Protein AF-A0A4Q3EB85-F1 (afdb_monomer_lite)

pLDDT: mean 90.76, std 14.41, range [34.16, 98.75]

Structure (mmCIF, N/CA/C/O backbone):
data_AF-A0A4Q3EB85-F1
#
_entry.id   AF-A0A4Q3EB85-F1
#
loop_
_atom_site.group_PDB
_atom_site.id
_atom_site.type_symbol
_atom_site.label_atom_id
_atom_site.label_alt_id
_atom_site.label_comp_id
_atom_site.label_asym_id
_atom_site.label_entity_id
_atom_site.label_seq_id
_atom_site.pdbx_PDB_ins_code
_atom_site.Cartn_x
_atom_site.Cartn_y
_atom_site.Cartn_z
_atom_site.occupancy
_atom_site.B_iso_or_equiv
_atom_site.auth_seq_id
_atom_site.auth_comp_id
_atom_site.auth_asym_id
_atom_site.auth_atom_id
_atom_site.pdbx_PDB_model_num
ATOM 1 N N . ASP A 1 1 ? 37.634 -5.284 -3.746 1.00 74.75 1 ASP A N 1
ATOM 2 C CA . ASP A 1 1 ? 37.023 -6.521 -3.208 1.00 74.75 1 ASP A CA 1
ATOM 3 C C . ASP A 1 1 ? 35.548 -6.703 -3.602 1.00 74.75 1 ASP A C 1
ATOM 5 O O . ASP A 1 1 ? 35.029 -7.790 -3.403 1.00 74.75 1 ASP A 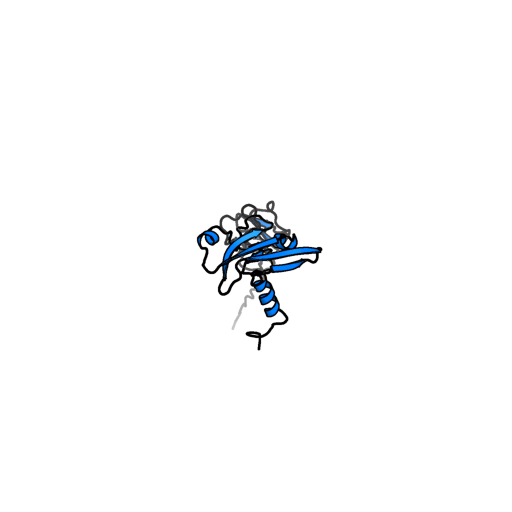O 1
ATOM 9 N N . GLY A 1 2 ? 34.907 -5.751 -4.297 1.00 85.00 2 GLY A N 1
ATOM 10 C CA . GLY A 1 2 ? 33.703 -6.008 -5.117 1.00 85.00 2 GLY A CA 1
ATOM 11 C C . GLY A 1 2 ? 32.363 -5.687 -4.448 1.00 85.00 2 GLY A C 1
ATOM 12 O O . GLY A 1 2 ? 31.373 -5.508 -5.151 1.00 85.00 2 GLY A O 1
ATOM 13 N N . LEU A 1 3 ? 32.345 -5.528 -3.125 1.00 88.50 3 LEU A N 1
ATOM 14 C CA . LEU A 1 3 ? 31.197 -5.068 -2.345 1.00 88.50 3 LEU A CA 1
ATOM 15 C C . LEU A 1 3 ? 31.626 -3.914 -1.437 1.00 88.50 3 LEU A C 1
ATOM 17 O O . LEU A 1 3 ? 32.769 -3.859 -0.997 1.00 88.50 3 LEU A O 1
ATOM 21 N N . ALA A 1 4 ? 30.703 -3.000 -1.138 1.00 89.62 4 ALA A N 1
ATOM 22 C CA . ALA A 1 4 ? 30.955 -1.893 -0.212 1.00 89.62 4 ALA A CA 1
ATOM 23 C C . ALA A 1 4 ? 30.763 -2.280 1.273 1.00 89.62 4 ALA A C 1
ATOM 25 O O . ALA A 1 4 ? 30.969 -1.445 2.151 1.00 89.62 4 ALA A O 1
ATOM 26 N N . GLY A 1 5 ? 30.348 -3.521 1.559 1.00 91.88 5 GLY A N 1
ATOM 27 C CA . GLY A 1 5 ? 30.031 -4.021 2.897 1.00 91.88 5 GLY A CA 1
ATOM 28 C C . GLY A 1 5 ? 29.630 -5.500 2.890 1.00 91.88 5 GLY A C 1
ATOM 29 O O . GLY A 1 5 ? 29.866 -6.204 1.906 1.00 91.88 5 GLY A O 1
ATOM 30 N N . ASN A 1 6 ? 29.025 -5.963 3.989 1.00 91.81 6 ASN A N 1
ATOM 31 C CA . ASN A 1 6 ? 28.515 -7.331 4.109 1.00 91.81 6 ASN A CA 1
ATOM 32 C C . ASN A 1 6 ? 27.431 -7.616 3.061 1.00 91.81 6 ASN A C 1
ATOM 34 O O . ASN A 1 6 ? 26.647 -6.746 2.704 1.00 91.81 6 ASN A O 1
ATOM 38 N N . GLU A 1 7 ? 27.382 -8.854 2.579 1.00 94.56 7 GLU A N 1
ATOM 39 C CA . GLU A 1 7 ? 26.433 -9.280 1.543 1.00 94.56 7 GLU A CA 1
ATOM 40 C C . GLU A 1 7 ? 25.004 -9.489 2.094 1.00 94.56 7 GLU A C 1
ATOM 42 O O . GLU A 1 7 ? 24.022 -9.359 1.361 1.00 94.56 7 GLU A O 1
ATOM 47 N N . ASP A 1 8 ? 24.897 -9.738 3.404 1.00 92.56 8 ASP A N 1
ATOM 48 C CA . ASP A 1 8 ? 23.653 -9.921 4.159 1.00 92.56 8 ASP A CA 1
ATOM 49 C C . ASP A 1 8 ? 22.705 -10.965 3.542 1.00 92.56 8 ASP A C 1
ATOM 51 O O . ASP A 1 8 ? 21.507 -10.743 3.361 1.00 92.56 8 ASP A O 1
ATOM 55 N N . CYS A 1 9 ? 23.263 -12.149 3.261 1.00 93.50 9 CYS A N 1
ATOM 56 C CA . CYS A 1 9 ? 22.546 -13.360 2.844 1.00 93.50 9 CYS A CA 1
ATOM 57 C C . CYS A 1 9 ? 21.641 -13.156 1.614 1.00 93.50 9 CYS A C 1
ATOM 59 O O . CYS A 1 9 ? 20.524 -13.674 1.562 1.00 93.50 9 CYS A O 1
ATOM 61 N N . GLY A 1 10 ? 22.108 -12.397 0.627 1.00 94.94 10 GLY A N 1
ATOM 62 C CA . GLY A 1 10 ? 21.405 -12.102 -0.616 1.00 94.94 10 GLY A CA 1
ATOM 63 C C . GLY A 1 10 ? 20.843 -10.689 -0.689 1.00 94.94 10 GLY A C 1
ATOM 64 O O . GLY A 1 10 ? 20.429 -10.268 -1.769 1.00 94.94 10 GLY A O 1
ATOM 65 N N . GLN A 1 11 ? 20.796 -9.938 0.415 1.00 93.81 11 GLN A N 1
ATOM 66 C CA . GLN A 1 11 ? 20.101 -8.652 0.446 1.00 93.81 11 GLN A CA 1
ATOM 67 C C . GLN A 1 11 ? 20.793 -7.600 -0.430 1.00 93.81 11 GLN A C 1
ATOM 69 O O . GLN A 1 11 ? 20.122 -6.937 -1.228 1.00 93.81 11 GLN A O 1
ATOM 74 N N . MET A 1 12 ? 22.122 -7.486 -0.353 1.00 95.25 12 MET A N 1
ATOM 75 C CA . MET A 1 12 ? 22.887 -6.568 -1.207 1.00 95.25 12 MET A CA 1
ATOM 76 C C . MET A 1 12 ? 22.864 -6.986 -2.676 1.00 95.25 12 MET A C 1
ATOM 78 O O . MET A 1 12 ? 22.691 -6.143 -3.561 1.00 95.25 12 MET A O 1
ATOM 82 N N . SER A 1 13 ? 22.952 -8.290 -2.942 1.00 95.75 13 SER A N 1
ATOM 83 C CA . SER A 1 13 ? 22.859 -8.829 -4.299 1.00 95.75 13 SER A CA 1
ATOM 84 C C . SER A 1 13 ? 21.487 -8.553 -4.925 1.00 95.75 13 SER A C 1
ATOM 86 O O . SER A 1 13 ? 21.401 -8.057 -6.049 1.00 95.75 13 SER A O 1
ATOM 88 N N . ALA A 1 14 ? 20.403 -8.803 -4.186 1.00 95.69 14 ALA A N 1
ATOM 89 C CA . ALA A 1 14 ? 19.039 -8.534 -4.634 1.00 95.69 14 ALA A CA 1
ATOM 90 C C . ALA A 1 14 ? 18.804 -7.038 -4.868 1.00 95.69 14 ALA A C 1
ATOM 92 O O . ALA A 1 14 ? 18.206 -6.661 -5.878 1.00 95.69 14 ALA A O 1
ATOM 93 N N . TRP A 1 15 ? 19.323 -6.180 -3.982 1.00 95.38 15 TRP A N 1
ATOM 94 C CA . TRP A 1 15 ? 19.261 -4.732 -4.161 1.00 95.38 15 TRP A CA 1
ATOM 95 C C . TRP A 1 15 ? 19.906 -4.300 -5.480 1.00 95.38 15 TRP A C 1
ATOM 97 O O . TRP A 1 15 ? 19.293 -3.540 -6.236 1.00 95.38 15 TRP A O 1
ATOM 107 N N . TYR A 1 16 ? 21.097 -4.822 -5.792 1.00 96.06 16 TYR A N 1
ATOM 108 C CA . TYR A 1 16 ? 21.782 -4.525 -7.048 1.00 96.06 16 TYR A CA 1
ATOM 109 C C . TYR A 1 16 ? 20.982 -5.018 -8.256 1.00 96.06 16 TYR A C 1
ATOM 111 O O . TYR A 1 16 ? 20.740 -4.241 -9.175 1.00 96.06 16 TYR A O 1
ATOM 119 N N . VAL A 1 17 ? 20.522 -6.276 -8.243 1.00 96.88 17 VAL A N 1
ATOM 120 C CA . VAL A 1 17 ? 19.746 -6.863 -9.350 1.00 96.88 17 VAL A CA 1
ATOM 121 C C . VAL A 1 17 ? 18.495 -6.038 -9.646 1.00 96.88 17 VAL A C 1
ATOM 123 O O . VAL A 1 17 ? 18.252 -5.691 -10.799 1.00 96.88 17 VAL A O 1
ATOM 126 N N . MET A 1 18 ? 17.717 -5.679 -8.624 1.00 97.19 18 MET A N 1
ATOM 127 C CA . MET A 1 18 ? 16.495 -4.892 -8.805 1.00 97.19 18 MET A CA 1
ATOM 128 C C . MET A 1 18 ? 16.794 -3.498 -9.378 1.00 97.19 18 MET A C 1
ATOM 130 O O . MET A 1 18 ? 16.220 -3.108 -10.396 1.00 97.19 18 MET A O 1
ATOM 134 N N . ASN A 1 19 ? 17.756 -2.772 -8.799 1.00 96.38 19 ASN A N 1
ATOM 135 C CA . ASN A 1 19 ? 18.118 -1.441 -9.295 1.00 96.38 19 ASN A CA 1
ATOM 136 C C . ASN A 1 19 ? 18.713 -1.489 -10.709 1.00 96.38 19 ASN A C 1
ATOM 138 O O . ASN A 1 19 ? 18.409 -0.618 -11.518 1.00 96.38 19 ASN A O 1
ATOM 142 N N . ALA A 1 20 ? 19.482 -2.528 -11.046 1.00 95.69 20 ALA A N 1
ATOM 143 C CA . ALA A 1 20 ? 20.014 -2.738 -12.390 1.00 95.69 20 ALA A CA 1
ATOM 144 C C . ALA A 1 20 ? 18.911 -2.985 -13.438 1.00 95.69 20 ALA A C 1
ATOM 146 O O . ALA A 1 20 ? 19.064 -2.595 -14.597 1.00 95.69 20 ALA A O 1
ATOM 147 N N . LEU A 1 21 ? 17.789 -3.591 -13.029 1.00 97.12 21 LEU A N 1
ATOM 148 C CA . LEU A 1 21 ? 16.571 -3.728 -13.837 1.00 97.12 21 LEU A CA 1
ATOM 149 C C . LEU A 1 21 ? 15.739 -2.435 -13.894 1.00 97.12 21 LEU A C 1
ATOM 151 O O . LEU A 1 21 ? 14.815 -2.342 -14.699 1.00 97.12 21 LEU A O 1
ATOM 155 N N . GLY A 1 22 ? 16.063 -1.431 -13.076 1.00 95.94 22 GLY A N 1
ATOM 156 C CA . GLY A 1 22 ? 15.420 -0.122 -13.094 1.00 95.94 22 GLY A CA 1
ATOM 157 C C . GLY A 1 22 ? 14.189 0.005 -12.201 1.00 95.94 22 GLY A C 1
ATOM 158 O O . GLY A 1 22 ? 13.396 0.918 -12.410 1.00 95.94 22 GLY A O 1
ATOM 159 N N . PHE A 1 23 ? 13.995 -0.859 -11.204 1.00 96.56 23 PHE A N 1
ATOM 160 C CA . PHE A 1 23 ? 12.922 -0.683 -10.220 1.00 96.56 23 PHE A CA 1
ATOM 161 C C . PHE A 1 23 ? 13.269 -1.302 -8.864 1.00 96.56 23 PHE A C 1
ATOM 163 O O . PHE A 1 23 ? 14.109 -2.186 -8.772 1.00 96.56 23 PHE A O 1
ATOM 170 N N . TYR A 1 24 ? 12.608 -0.870 -7.792 1.00 96.50 24 TYR A N 1
ATOM 171 C CA . TYR A 1 24 ? 12.833 -1.401 -6.445 1.00 96.50 24 TYR A CA 1
ATOM 172 C C . TYR A 1 24 ? 11.547 -1.388 -5.614 1.00 96.50 24 TYR A C 1
ATOM 174 O O . TYR A 1 24 ? 10.700 -0.525 -5.813 1.00 96.50 24 TYR A O 1
ATOM 182 N N . ASN A 1 25 ? 11.382 -2.323 -4.676 1.00 92.88 25 ASN A N 1
ATOM 183 C CA . ASN A 1 25 ? 10.255 -2.298 -3.739 1.00 92.88 25 ASN A CA 1
ATOM 184 C C . ASN A 1 25 ? 10.675 -1.600 -2.437 1.00 92.88 25 ASN A C 1
ATOM 186 O O . ASN A 1 25 ? 11.324 -2.209 -1.589 1.00 92.88 25 ASN A O 1
ATOM 190 N N . ILE A 1 26 ? 10.319 -0.321 -2.283 1.00 90.44 26 ILE A N 1
ATOM 191 C CA . ILE A 1 26 ? 10.671 0.462 -1.087 1.00 90.44 26 ILE A CA 1
ATOM 192 C C . ILE A 1 26 ? 9.855 0.036 0.142 1.00 90.44 26 ILE A C 1
ATOM 194 O O . ILE A 1 26 ? 10.367 0.087 1.259 1.00 90.44 26 ILE A O 1
ATOM 198 N N . ALA A 1 27 ? 8.600 -0.378 -0.044 1.00 88.00 27 ALA A N 1
ATOM 199 C CA . ALA A 1 27 ? 7.674 -0.696 1.040 1.00 88.00 27 ALA A CA 1
ATOM 200 C C . ALA A 1 27 ? 7.064 -2.093 0.835 1.00 88.00 27 ALA A C 1
ATOM 202 O O . ALA A 1 27 ? 5.938 -2.207 0.336 1.00 88.00 27 ALA A O 1
ATOM 203 N N . PRO A 1 28 ? 7.787 -3.165 1.220 1.00 83.00 28 PRO A N 1
ATOM 204 C CA . PRO A 1 28 ? 7.278 -4.529 1.138 1.00 83.00 28 PRO A CA 1
ATOM 205 C C . PRO A 1 28 ? 5.895 -4.657 1.790 1.00 83.00 28 PRO A C 1
ATOM 207 O O . PRO A 1 28 ? 5.663 -4.148 2.885 1.00 83.00 28 PRO A O 1
ATOM 210 N N . GLY A 1 29 ? 4.965 -5.313 1.094 1.00 82.62 29 GLY A N 1
ATOM 211 C CA . GLY A 1 29 ? 3.537 -5.339 1.438 1.00 82.62 29 GLY A CA 1
ATOM 212 C C . GLY A 1 29 ? 2.681 -4.391 0.590 1.00 82.62 29 GLY A C 1
ATOM 213 O O . GLY A 1 29 ? 1.475 -4.597 0.486 1.00 82.62 29 GLY A O 1
ATOM 214 N N . GLN A 1 30 ? 3.288 -3.406 -0.082 1.00 84.25 30 GLN A N 1
ATOM 215 C CA . GLN A 1 30 ? 2.649 -2.671 -1.172 1.00 84.25 30 GLN A CA 1
ATOM 216 C C . GLN A 1 30 ? 2.879 -3.375 -2.516 1.00 84.25 30 GLN A C 1
ATOM 218 O O . GLN A 1 30 ? 3.963 -3.889 -2.794 1.00 84.25 30 GLN A O 1
ATOM 223 N N . ASN A 1 31 ? 1.872 -3.328 -3.390 1.00 89.94 31 ASN A N 1
ATOM 224 C CA . ASN A 1 31 ? 1.912 -3.927 -4.729 1.00 89.94 31 ASN A CA 1
ATOM 225 C C . ASN A 1 31 ? 2.541 -3.001 -5.787 1.00 89.94 31 ASN A C 1
ATOM 227 O O . ASN A 1 31 ? 2.150 -3.052 -6.949 1.00 89.94 31 ASN A O 1
ATOM 231 N N . ASN A 1 32 ? 3.494 -2.147 -5.404 1.00 92.38 32 ASN A N 1
ATOM 232 C CA . ASN A 1 32 ? 4.123 -1.166 -6.290 1.00 92.38 32 ASN A CA 1
ATOM 233 C C . ASN A 1 32 ? 5.650 -1.207 -6.161 1.00 92.38 32 ASN A C 1
ATOM 235 O O . ASN A 1 32 ? 6.181 -1.148 -5.055 1.00 92.38 32 ASN A O 1
ATOM 239 N N . PHE A 1 33 ? 6.346 -1.226 -7.297 1.00 95.38 33 PHE A N 1
ATOM 240 C CA . PHE A 1 33 ? 7.795 -1.038 -7.378 1.00 95.38 33 PHE A CA 1
ATOM 241 C C . PHE A 1 33 ? 8.101 0.388 -7.824 1.00 95.38 33 PHE A C 1
ATOM 243 O O . PHE A 1 33 ? 7.599 0.828 -8.851 1.00 95.38 33 PHE A O 1
ATOM 250 N N . GLN A 1 34 ? 8.920 1.130 -7.094 1.00 95.62 34 GLN A N 1
ATOM 251 C CA . GLN A 1 34 ? 9.361 2.458 -7.507 1.00 95.62 34 GLN A CA 1
ATOM 252 C C . GLN A 1 34 ? 10.336 2.356 -8.673 1.00 95.62 34 GLN A C 1
ATOM 254 O O . GLN A 1 34 ? 11.182 1.464 -8.712 1.00 95.62 34 GLN A O 1
ATOM 259 N N . ILE A 1 35 ? 10.208 3.279 -9.622 1.00 95.62 35 ILE A N 1
ATOM 260 C CA . ILE A 1 35 ? 11.023 3.288 -10.834 1.00 95.62 35 ILE A CA 1
ATOM 261 C C . ILE A 1 35 ? 12.373 3.943 -10.543 1.00 95.62 35 ILE A C 1
ATOM 263 O O . ILE A 1 35 ? 12.451 5.077 -10.070 1.00 95.62 35 ILE A O 1
ATOM 267 N N . GLY A 1 36 ? 13.427 3.193 -10.842 1.00 93.94 36 GLY A N 1
ATOM 268 C CA . GLY A 1 36 ? 14.806 3.640 -10.967 1.00 93.94 36 GLY A CA 1
ATOM 269 C C . GLY A 1 36 ? 15.228 3.647 -12.438 1.00 93.94 36 GLY A C 1
ATOM 270 O O . GLY A 1 36 ? 14.391 3.759 -13.331 1.00 93.94 36 GLY A O 1
ATOM 271 N N . MET A 1 37 ? 16.532 3.549 -12.696 1.00 93.69 37 MET A N 1
ATOM 272 C CA . MET A 1 37 ? 17.076 3.585 -14.057 1.00 93.69 37 MET A CA 1
ATOM 273 C C . MET A 1 37 ? 17.728 2.243 -14.406 1.00 93.69 37 MET A C 1
ATOM 275 O O . MET A 1 37 ? 18.663 1.850 -13.707 1.00 93.69 37 MET A O 1
ATOM 279 N N . PRO A 1 38 ? 17.263 1.533 -15.451 1.00 94.94 38 PRO A N 1
ATOM 280 C CA . PRO A 1 38 ? 17.906 0.302 -15.893 1.00 94.94 38 PRO A CA 1
ATOM 281 C C . PRO A 1 38 ? 19.312 0.593 -16.428 1.00 94.94 38 PRO A C 1
ATOM 283 O O . PRO A 1 38 ? 19.523 1.592 -17.113 1.00 94.94 38 PRO A O 1
ATOM 286 N N . ILE A 1 39 ? 20.269 -0.291 -16.139 1.00 93.12 39 ILE A N 1
ATOM 287 C CA . ILE A 1 39 ? 21.674 -0.120 -16.564 1.00 93.12 39 ILE A CA 1
ATOM 288 C C . ILE A 1 39 ? 22.042 -0.951 -17.800 1.00 93.12 39 ILE A C 1
ATOM 290 O O . ILE A 1 39 ? 23.088 -0.731 -18.403 1.00 93.12 39 ILE A O 1
ATOM 294 N N . PHE A 1 40 ? 21.196 -1.915 -18.169 1.00 93.50 40 PHE A N 1
ATOM 295 C CA . PHE A 1 40 ? 21.366 -2.753 -19.354 1.00 93.50 40 PHE A CA 1
ATOM 296 C C . PHE A 1 40 ? 20.450 -2.279 -20.480 1.00 93.50 40 PHE A C 1
ATOM 298 O O . PHE A 1 40 ? 19.335 -1.828 -20.220 1.00 93.50 40 PHE A O 1
ATOM 305 N N . ASP A 1 41 ? 20.891 -2.418 -21.732 1.00 95.12 41 ASP A N 1
ATOM 306 C CA . ASP A 1 41 ? 20.083 -2.056 -22.912 1.00 95.12 41 ASP A CA 1
ATOM 307 C C . ASP A 1 41 ? 18.829 -2.920 -23.015 1.00 95.12 41 ASP A C 1
ATOM 309 O O . ASP A 1 41 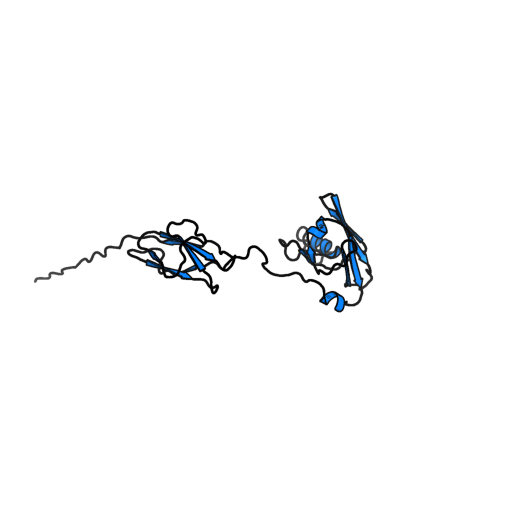? 17.776 -2.482 -23.476 1.00 95.12 41 ASP A O 1
ATOM 313 N N . ARG A 1 42 ? 18.934 -4.169 -22.560 1.00 97.56 42 ARG A N 1
ATOM 314 C CA . ARG A 1 42 ? 17.813 -5.0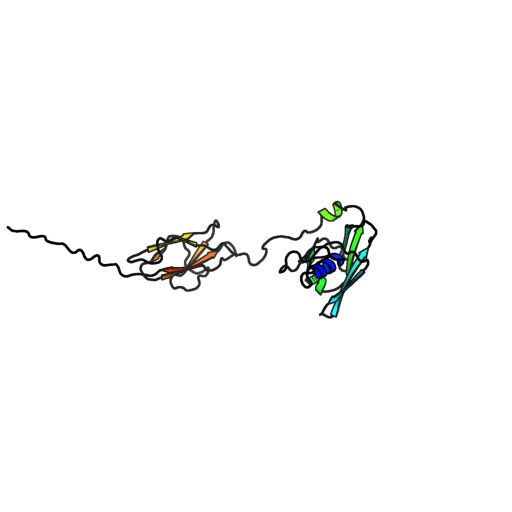91 -22.501 1.00 97.56 42 ARG A CA 1
ATOM 315 C C . ARG A 1 42 ? 17.973 -6.076 -21.359 1.00 97.56 42 ARG A C 1
ATOM 317 O O . ARG A 1 42 ? 19.028 -6.682 -21.195 1.00 97.56 42 ARG A O 1
ATOM 324 N N . ALA A 1 43 ? 16.883 -6.306 -20.641 1.00 97.88 43 ALA A N 1
ATOM 325 C CA . ALA A 1 43 ? 16.747 -7.394 -19.688 1.00 97.88 43 ALA A CA 1
ATOM 326 C C . ALA A 1 43 ? 15.434 -8.146 -19.925 1.00 97.88 43 ALA A C 1
ATOM 328 O O . ALA A 1 43 ? 14.485 -7.635 -20.520 1.00 97.88 43 ALA A O 1
ATOM 329 N N . THR A 1 44 ? 15.366 -9.404 -19.502 1.00 98.50 44 THR A N 1
ATOM 330 C CA . THR A 1 44 ? 14.137 -10.201 -19.586 1.00 98.50 44 THR A CA 1
ATOM 331 C C . THR A 1 44 ? 13.968 -11.006 -18.312 1.00 98.50 44 THR A C 1
ATOM 333 O O . THR A 1 44 ? 14.827 -11.811 -17.964 1.00 98.50 44 THR A O 1
ATOM 336 N N . ILE A 1 45 ? 12.839 -10.794 -17.642 1.00 98.19 45 ILE A N 1
ATOM 337 C CA . ILE A 1 45 ? 12.414 -11.554 -16.472 1.00 98.19 45 ILE A CA 1
ATOM 338 C C . ILE A 1 45 ? 11.499 -12.673 -16.969 1.00 98.19 45 ILE A C 1
ATOM 340 O O . ILE A 1 45 ? 10.450 -12.406 -17.561 1.00 98.19 45 ILE A O 1
ATOM 344 N N . ASN A 1 46 ? 11.900 -13.924 -16.749 1.00 98.31 46 ASN A N 1
ATOM 345 C CA . ASN A 1 46 ? 11.038 -15.082 -16.978 1.00 98.31 46 ASN A CA 1
ATOM 346 C C . ASN A 1 46 ? 10.229 -15.326 -15.701 1.00 98.31 46 ASN A C 1
ATOM 348 O O . ASN A 1 46 ? 10.808 -15.550 -14.642 1.00 98.31 46 ASN A O 1
ATOM 352 N N . LEU A 1 47 ? 8.907 -15.229 -15.799 1.00 97.56 47 LEU A N 1
ATOM 353 C CA . LEU A 1 47 ? 7.997 -15.335 -14.663 1.00 97.56 47 LEU A CA 1
ATOM 354 C C . LEU A 1 47 ? 7.563 -16.788 -14.466 1.00 97.56 47 LEU A C 1
ATOM 356 O O . LEU A 1 47 ? 7.456 -17.550 -15.428 1.00 97.56 47 LEU A O 1
ATOM 360 N N . GLU A 1 48 ? 7.238 -17.158 -13.229 1.00 97.12 48 GLU A N 1
ATOM 361 C CA . GLU A 1 48 ? 6.788 -18.517 -12.884 1.00 97.12 48 GLU A CA 1
ATOM 362 C C . GLU A 1 48 ? 5.507 -18.927 -13.625 1.00 97.12 48 GLU A C 1
ATOM 364 O O . GLU A 1 48 ? 5.305 -20.099 -13.929 1.00 97.12 48 GLU A O 1
ATOM 369 N N . ASN A 1 49 ? 4.666 -17.956 -13.995 1.00 96.44 49 ASN A N 1
ATOM 370 C CA . ASN A 1 49 ? 3.460 -18.181 -14.795 1.00 96.44 49 ASN A CA 1
ATOM 371 C C . ASN A 1 49 ? 3.741 -18.408 -16.299 1.00 96.44 49 ASN A C 1
ATOM 373 O O . ASN A 1 49 ? 2.813 -18.386 -17.108 1.00 96.44 49 ASN A O 1
ATOM 377 N N . GLY A 1 50 ? 5.008 -18.569 -16.690 1.00 98.06 50 GLY A N 1
ATOM 378 C CA . GLY A 1 50 ? 5.450 -18.794 -18.067 1.00 98.06 50 GLY A CA 1
ATOM 379 C C . GLY A 1 50 ? 5.500 -17.535 -18.938 1.00 98.06 50 GLY A C 1
ATOM 380 O O . GLY A 1 50 ? 5.977 -17.595 -20.074 1.00 98.06 50 GLY A O 1
ATOM 381 N N . LYS A 1 51 ? 5.035 -16.384 -18.435 1.00 98.38 51 LYS A N 1
ATOM 382 C CA . LYS A 1 51 ? 5.122 -15.110 -19.153 1.00 98.38 51 LYS A CA 1
ATOM 383 C C . LYS A 1 51 ? 6.527 -14.517 -19.050 1.00 98.38 51 LYS A C 1
ATOM 385 O O . LYS A 1 51 ? 7.350 -14.907 -18.222 1.00 98.38 51 LYS A O 1
ATOM 390 N N . LYS A 1 52 ? 6.795 -13.528 -19.900 1.00 98.56 52 LYS A N 1
ATOM 391 C CA . LYS A 1 52 ? 8.046 -12.767 -19.899 1.00 98.56 52 LYS A CA 1
ATOM 392 C C . LYS A 1 52 ? 7.750 -11.290 -19.745 1.00 98.56 52 LYS A C 1
ATOM 394 O O . LYS A 1 52 ? 6.852 -10.779 -20.412 1.00 98.56 52 LYS A O 1
ATOM 399 N N . PHE A 1 53 ? 8.528 -10.623 -18.906 1.00 98.56 53 PHE A N 1
ATOM 400 C CA . PHE A 1 53 ? 8.558 -9.171 -18.816 1.00 98.56 53 PHE A CA 1
ATOM 401 C C . PHE A 1 53 ? 9.901 -8.683 -19.356 1.00 98.56 53 PHE A C 1
ATOM 403 O O . PHE A 1 53 ? 10.959 -9.011 -18.816 1.00 98.56 53 PHE A O 1
ATOM 410 N N . VAL A 1 54 ? 9.862 -7.974 -20.477 1.00 98.69 54 VAL A N 1
ATOM 411 C CA . VAL A 1 54 ? 11.037 -7.490 -21.198 1.00 98.69 54 VAL A CA 1
ATOM 412 C C . VAL A 1 54 ? 11.214 -6.013 -20.886 1.00 98.69 54 VAL A C 1
ATOM 414 O O . VAL A 1 54 ? 10.285 -5.229 -21.046 1.00 98.69 54 VAL A O 1
ATOM 417 N N . ILE A 1 55 ? 12.412 -5.642 -20.455 1.00 98.56 55 ILE A N 1
ATOM 418 C CA . ILE A 1 55 ? 12.793 -4.262 -20.170 1.00 98.56 55 ILE A CA 1
ATOM 419 C C . ILE A 1 55 ? 13.754 -3.849 -21.270 1.00 98.56 55 ILE A C 1
ATOM 421 O O . ILE A 1 55 ? 14.799 -4.483 -21.418 1.00 98.56 55 ILE A O 1
ATOM 425 N N . ASN A 1 56 ? 13.405 -2.824 -22.036 1.00 98.19 56 ASN A N 1
ATOM 426 C CA . ASN A 1 56 ? 14.295 -2.230 -23.025 1.00 98.19 56 ASN A CA 1
ATOM 427 C C . ASN A 1 56 ? 14.690 -0.841 -22.527 1.00 98.19 56 ASN A C 1
ATOM 429 O O . ASN A 1 56 ? 13.825 -0.019 -22.237 1.00 98.19 56 ASN A O 1
ATOM 433 N N . SER A 1 57 ? 15.986 -0.572 -22.436 1.00 96.56 57 SER A N 1
ATOM 434 C CA . SER A 1 57 ? 16.515 0.758 -22.154 1.00 96.56 57 SER A CA 1
ATOM 435 C C . SER A 1 57 ? 17.169 1.309 -23.408 1.00 96.56 57 SER A C 1
ATOM 437 O O . SER A 1 57 ? 17.999 0.652 -24.035 1.00 96.56 57 SER A O 1
ATOM 439 N N . SER A 1 58 ? 16.814 2.532 -23.772 1.00 94.19 58 SER A N 1
ATOM 440 C CA . SER A 1 58 ? 17.446 3.253 -24.873 1.00 94.19 58 SER A CA 1
ATOM 441 C C . SER A 1 58 ? 18.085 4.537 -24.364 1.00 94.19 58 SER A C 1
ATOM 443 O O . SER A 1 58 ? 17.571 5.192 -23.457 1.00 94.19 58 SER A O 1
ATOM 445 N N . GLY A 1 59 ? 19.229 4.891 -24.950 1.00 86.88 59 GLY A N 1
ATOM 446 C CA . GLY A 1 59 ? 20.031 6.027 -24.493 1.00 86.88 59 GLY A CA 1
ATOM 447 C C . GLY A 1 59 ? 21.012 5.690 -23.368 1.00 86.88 59 GLY A C 1
ATOM 448 O O . GLY A 1 59 ? 21.631 6.602 -22.822 1.00 86.88 59 GLY A O 1
ATOM 449 N N . ASN A 1 60 ? 21.208 4.403 -23.057 1.00 80.12 60 ASN A N 1
ATOM 450 C CA . ASN A 1 60 ? 22.325 3.947 -22.236 1.00 80.12 60 ASN A CA 1
ATOM 451 C C . ASN A 1 60 ? 23.645 4.362 -22.897 1.00 80.12 60 ASN A C 1
ATOM 453 O O . ASN A 1 60 ? 24.079 3.829 -23.914 1.00 80.12 60 ASN A O 1
ATOM 457 N N . ALA A 1 61 ? 24.275 5.366 -22.313 1.00 83.81 61 ALA A N 1
ATOM 458 C CA . ALA A 1 61 ? 25.593 5.848 -22.676 1.00 83.81 61 ALA A CA 1
ATOM 459 C C . ALA A 1 61 ? 26.254 6.377 -21.409 1.00 83.81 61 ALA A C 1
ATOM 461 O O . ALA A 1 61 ? 25.565 6.694 -20.434 1.00 83.81 61 ALA A O 1
ATOM 462 N N . THR A 1 62 ? 27.575 6.547 -21.436 1.00 83.19 62 THR A N 1
ATOM 463 C CA . THR A 1 62 ? 28.310 7.161 -20.327 1.00 83.19 62 THR A CA 1
ATOM 464 C C . THR A 1 62 ? 27.619 8.449 -19.877 1.00 83.19 62 THR A C 1
ATOM 466 O O . THR A 1 62 ? 27.364 9.351 -20.684 1.00 83.19 62 THR A O 1
ATOM 469 N N . ASN A 1 63 ? 27.322 8.524 -18.580 1.00 84.44 63 ASN A N 1
ATOM 470 C CA . ASN A 1 63 ? 26.641 9.638 -17.923 1.00 84.44 63 ASN A CA 1
ATOM 471 C C . ASN A 1 63 ? 25.177 9.890 -18.332 1.00 84.44 63 ASN A C 1
ATOM 473 O O . ASN A 1 63 ? 24.697 11.017 -18.210 1.00 84.44 63 ASN A O 1
ATOM 477 N N . SER A 1 64 ? 24.456 8.870 -18.802 1.00 90.88 64 SER A N 1
ATOM 478 C CA . SER A 1 64 ? 23.007 8.956 -19.027 1.00 90.88 64 SER A CA 1
ATOM 479 C C . SER A 1 64 ? 22.267 8.353 -17.838 1.00 90.88 64 SER A C 1
ATOM 481 O O . SER A 1 64 ? 22.284 7.144 -17.649 1.00 90.88 64 SER A O 1
ATOM 483 N N . TYR A 1 65 ? 21.653 9.210 -17.021 1.00 90.00 65 TYR A N 1
ATOM 484 C CA . TYR A 1 65 ? 21.006 8.820 -15.758 1.00 90.00 65 TYR A CA 1
ATOM 485 C C . TYR A 1 65 ? 19.588 9.382 -15.606 1.00 90.00 65 TYR A C 1
ATOM 487 O O . TYR A 1 65 ? 18.927 9.129 -14.603 1.00 90.00 65 TYR A O 1
ATOM 495 N N . TYR A 1 66 ? 19.126 10.197 -16.556 1.00 94.75 66 TYR A N 1
ATOM 496 C CA . TYR A 1 66 ? 17.873 10.928 -16.417 1.00 94.75 66 TYR A CA 1
ATOM 497 C C . TYR A 1 66 ? 16.788 10.329 -17.288 1.00 94.75 66 TYR A C 1
ATOM 499 O O . TYR A 1 66 ? 16.956 10.225 -18.503 1.00 94.75 66 TYR A O 1
ATOM 507 N N . LEU A 1 67 ? 15.650 10.035 -16.672 1.00 95.62 67 LEU A N 1
ATOM 508 C CA . LEU A 1 67 ? 14.453 9.590 -17.362 1.00 95.62 67 LEU A CA 1
ATOM 509 C C . LEU A 1 67 ? 13.965 10.644 -18.363 1.00 95.62 67 LEU A C 1
ATOM 511 O O . LEU A 1 67 ? 13.786 11.810 -18.015 1.00 95.62 67 LEU A O 1
ATOM 515 N N . GLN A 1 68 ? 13.738 10.214 -19.599 1.00 96.25 68 GLN A N 1
ATOM 516 C CA . GLN A 1 68 ? 13.225 11.034 -20.698 1.00 96.25 68 GLN A CA 1
ATOM 517 C C . GLN A 1 68 ? 11.814 10.623 -21.119 1.00 96.25 68 GLN A C 1
ATOM 519 O 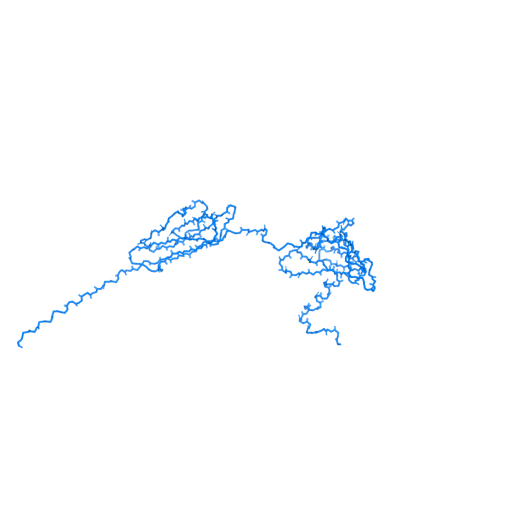O . GLN A 1 68 ? 11.089 11.439 -21.679 1.00 96.25 68 GLN A O 1
ATOM 524 N N . GLY A 1 69 ? 11.437 9.368 -20.872 1.00 96.81 69 GLY A N 1
ATOM 525 C CA . GLY A 1 69 ? 10.169 8.801 -21.305 1.00 96.81 69 GLY A CA 1
ATOM 526 C C . GLY A 1 69 ? 10.011 7.356 -20.848 1.00 96.81 69 GLY A C 1
ATOM 527 O O . GLY A 1 69 ? 11.004 6.679 -20.574 1.00 96.81 69 GLY A O 1
ATOM 528 N N . MET A 1 70 ? 8.770 6.871 -20.812 1.00 97.94 70 MET A N 1
ATOM 529 C CA . MET A 1 70 ? 8.457 5.458 -20.608 1.00 97.94 70 MET A CA 1
ATOM 530 C C . MET A 1 70 ? 7.268 5.029 -21.457 1.00 97.94 70 MET A C 1
ATOM 532 O O . MET A 1 70 ? 6.314 5.789 -21.648 1.00 97.94 70 MET A O 1
ATOM 536 N N . GLN A 1 71 ? 7.302 3.781 -21.908 1.00 98.38 71 GLN A N 1
ATOM 537 C CA . GLN A 1 71 ? 6.158 3.112 -22.506 1.00 98.38 71 GLN A CA 1
ATOM 538 C C . GLN A 1 71 ? 5.967 1.732 -21.891 1.00 98.38 71 GLN A C 1
ATOM 540 O O . GLN A 1 71 ? 6.930 1.032 -21.597 1.00 98.38 71 GLN A O 1
ATOM 545 N N . LEU A 1 72 ? 4.712 1.333 -21.718 1.00 98.50 72 LEU A N 1
ATOM 546 C CA . LEU A 1 72 ? 4.341 -0.014 -21.315 1.00 98.50 72 LEU A CA 1
ATOM 547 C C . LEU A 1 72 ? 3.466 -0.611 -22.413 1.00 98.50 72 LEU A C 1
ATOM 549 O O . LEU A 1 72 ? 2.395 -0.086 -22.723 1.00 98.50 72 LEU A O 1
ATOM 553 N N . ASN A 1 73 ? 3.938 -1.696 -23.023 1.00 98.25 73 ASN A N 1
ATOM 554 C CA . ASN A 1 73 ? 3.291 -2.366 -24.150 1.00 98.25 73 ASN A CA 1
ATOM 555 C C . ASN A 1 73 ? 2.966 -1.398 -25.306 1.00 98.25 73 ASN A C 1
ATOM 557 O O . ASN A 1 73 ? 1.862 -1.414 -25.851 1.00 98.25 73 ASN A O 1
ATOM 561 N N . GLY A 1 74 ? 3.924 -0.524 -25.642 1.00 97.94 74 GLY A N 1
ATOM 562 C CA . GLY A 1 74 ? 3.811 0.468 -26.719 1.00 97.94 74 GLY A CA 1
ATOM 563 C C . GLY A 1 74 ? 2.905 1.667 -26.416 1.00 97.94 74 GLY A C 1
ATOM 564 O O . GLY A 1 74 ? 2.660 2.485 -27.300 1.00 97.94 74 GLY A O 1
ATOM 565 N N . LYS A 1 75 ? 2.378 1.787 -25.191 1.00 98.31 75 LYS A N 1
ATOM 566 C CA . LYS A 1 75 ? 1.557 2.931 -24.766 1.00 98.31 75 LYS A CA 1
ATOM 567 C C . LYS A 1 75 ? 2.345 3.834 -23.820 1.00 98.31 75 LYS A C 1
ATOM 569 O O . LYS A 1 75 ? 3.080 3.297 -22.991 1.00 98.31 75 LYS A O 1
ATOM 574 N N . PRO A 1 76 ? 2.172 5.169 -23.879 1.00 97.75 76 PRO A N 1
ATOM 575 C CA . PRO A 1 76 ? 2.786 6.079 -22.916 1.00 97.75 76 PRO A CA 1
ATOM 576 C C . PRO A 1 76 ? 2.505 5.650 -21.474 1.00 97.75 76 PRO A C 1
ATOM 578 O O . PRO A 1 76 ? 1.365 5.339 -21.127 1.00 97.75 76 PRO A O 1
ATOM 581 N N . TYR A 1 77 ? 3.547 5.635 -20.644 1.00 97.56 77 TYR A N 1
ATOM 582 C CA . TYR A 1 77 ? 3.459 5.252 -19.241 1.00 97.56 77 TYR A CA 1
ATOM 583 C C . TYR A 1 77 ? 3.880 6.419 -18.351 1.00 97.56 77 TYR A C 1
ATOM 585 O O . TYR A 1 77 ? 5.032 6.842 -18.372 1.00 97.56 77 TYR A O 1
ATOM 593 N N . ASN A 1 78 ? 2.944 6.945 -17.564 1.00 96.38 78 ASN A N 1
ATOM 594 C CA . ASN A 1 78 ? 3.102 8.204 -16.839 1.00 96.38 78 ASN A CA 1
ATOM 595 C C . ASN A 1 78 ? 3.121 8.040 -15.309 1.00 96.38 78 ASN A C 1
ATOM 597 O O . ASN A 1 78 ? 2.748 8.966 -14.598 1.00 96.38 78 ASN A O 1
ATOM 601 N N . LYS A 1 79 ? 3.544 6.885 -14.784 1.00 96.75 79 LYS A N 1
ATOM 602 C CA . LYS A 1 79 ? 3.670 6.647 -13.334 1.00 96.75 79 LYS A CA 1
ATOM 603 C C . LYS A 1 79 ? 5.129 6.458 -12.947 1.00 96.75 79 LYS A C 1
ATOM 605 O O . LYS A 1 79 ? 5.857 5.795 -13.671 1.00 96.75 79 LYS A O 1
ATOM 610 N N . LEU A 1 80 ? 5.540 6.967 -11.785 1.00 96.00 80 LEU A N 1
ATOM 611 C CA . LEU A 1 80 ? 6.871 6.746 -11.187 1.00 96.00 80 LEU A CA 1
ATOM 612 C C . LEU A 1 80 ? 6.962 5.453 -10.358 1.00 96.00 80 LEU A C 1
ATOM 614 O O . LEU A 1 80 ? 7.883 5.255 -9.564 1.00 96.00 80 LEU A O 1
ATOM 618 N N . PHE A 1 81 ? 5.995 4.564 -10.536 1.00 95.81 81 PHE 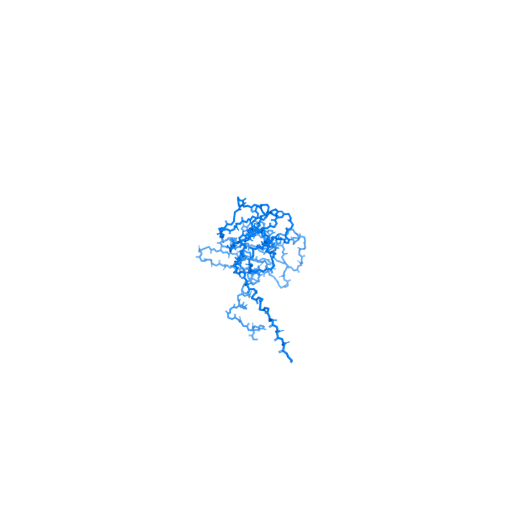A N 1
ATOM 619 C CA . PHE A 1 81 ? 5.968 3.239 -9.947 1.00 95.81 81 PHE A CA 1
ATOM 620 C C . PHE A 1 81 ? 5.373 2.250 -10.946 1.00 95.81 81 PHE A C 1
ATOM 622 O O . PHE A 1 81 ? 4.583 2.637 -11.805 1.00 95.81 81 PHE A O 1
ATOM 629 N N . LEU A 1 82 ? 5.738 0.980 -10.831 1.00 95.94 82 LEU A N 1
ATOM 630 C CA . LEU A 1 82 ? 5.212 -0.138 -11.595 1.00 95.94 82 LEU A CA 1
ATOM 631 C C . LEU A 1 82 ? 4.364 -1.022 -10.668 1.00 95.94 82 LEU A C 1
ATOM 633 O O . LEU A 1 82 ? 4.912 -1.637 -9.750 1.00 95.94 82 LEU A O 1
ATOM 637 N N . PRO A 1 83 ? 3.042 -1.102 -10.879 1.00 95.44 83 PRO A N 1
ATOM 638 C CA . PRO A 1 83 ? 2.200 -2.074 -10.198 1.00 95.44 83 PRO A CA 1
ATOM 639 C C . PRO A 1 83 ? 2.669 -3.516 -10.425 1.00 95.44 83 PRO A C 1
ATOM 641 O O . PRO A 1 83 ? 3.054 -3.886 -11.536 1.00 95.44 83 PRO A O 1
ATOM 644 N N . TYR A 1 84 ? 2.579 -4.356 -9.396 1.00 95.00 84 TYR A N 1
ATOM 645 C CA . TYR A 1 84 ? 2.939 -5.777 -9.467 1.00 95.00 84 TYR A CA 1
ATOM 646 C C . TYR A 1 84 ? 2.179 -6.524 -10.577 1.00 95.00 84 TYR A C 1
ATOM 648 O O . TYR A 1 84 ? 2.741 -7.381 -11.262 1.00 95.00 84 TYR A O 1
ATOM 656 N N . GLU A 1 85 ? 0.921 -6.153 -10.821 1.00 95.81 85 GLU A N 1
ATOM 657 C CA . GLU A 1 85 ? 0.111 -6.698 -11.916 1.00 95.81 85 GLU A CA 1
ATOM 658 C C . GLU A 1 85 ? 0.700 -6.402 -13.302 1.00 95.81 85 GLU A C 1
ATOM 660 O O . GLU A 1 85 ? 0.681 -7.269 -14.172 1.00 95.81 85 GLU A O 1
ATOM 665 N N . ASN A 1 86 ? 1.293 -5.222 -13.514 1.00 96.31 86 ASN A N 1
ATOM 666 C CA . ASN A 1 86 ? 1.907 -4.869 -14.794 1.00 96.31 86 ASN A CA 1
ATOM 667 C C . ASN A 1 86 ? 3.133 -5.742 -15.068 1.00 96.31 86 ASN A C 1
ATOM 669 O O . ASN A 1 86 ? 3.342 -6.163 -16.202 1.00 96.31 86 ASN A O 1
ATOM 673 N N . LEU A 1 87 ? 3.909 -6.054 -14.027 1.00 95.00 87 LEU A N 1
ATOM 674 C CA . LEU A 1 87 ? 5.061 -6.943 -14.135 1.00 95.00 87 LEU A CA 1
ATOM 675 C C . LEU A 1 87 ? 4.616 -8.388 -14.395 1.00 95.00 87 LEU A C 1
ATOM 677 O O . LEU A 1 87 ? 5.063 -9.014 -15.351 1.00 95.00 87 LEU A O 1
ATOM 681 N N . THR A 1 88 ? 3.701 -8.915 -13.580 1.00 95.81 88 THR A N 1
ATOM 682 C CA . THR A 1 88 ? 3.260 -10.321 -13.658 1.00 95.81 88 THR A CA 1
ATOM 683 C C . THR A 1 88 ? 2.395 -10.643 -14.871 1.00 95.81 88 THR A C 1
ATOM 685 O O . THR A 1 88 ? 2.333 -11.801 -15.299 1.00 95.81 88 THR A O 1
ATOM 688 N N . ASN A 1 89 ? 1.770 -9.635 -15.481 1.00 97.75 89 ASN A N 1
ATOM 689 C CA . ASN A 1 89 ? 1.094 -9.784 -16.763 1.00 97.75 89 ASN A CA 1
ATOM 690 C C . ASN A 1 89 ? 2.052 -9.944 -17.948 1.00 97.75 89 ASN A C 1
ATOM 692 O O . ASN A 1 89 ? 1.587 -10.337 -19.020 1.00 97.75 89 ASN A O 1
ATOM 696 N N . GLY A 1 90 ? 3.358 -9.737 -17.746 1.00 97.25 90 GLY A N 1
ATOM 697 C CA . GLY A 1 90 ? 4.364 -9.762 -18.799 1.00 97.25 90 GLY A CA 1
ATOM 698 C C . GLY A 1 90 ? 4.225 -8.590 -19.775 1.00 97.25 90 GLY A C 1
ATOM 699 O O . GLY A 1 90 ? 3.432 -7.672 -19.572 1.00 97.25 90 GLY A O 1
ATOM 700 N N . GLY A 1 91 ? 5.002 -8.631 -20.855 1.00 98.19 91 GLY A N 1
ATOM 701 C CA . GLY A 1 91 ? 4.999 -7.603 -21.896 1.00 98.19 91 GLY A CA 1
ATOM 702 C C . GLY A 1 91 ? 6.333 -6.876 -22.028 1.00 98.19 91 GLY A C 1
ATOM 703 O O . GLY A 1 91 ? 7.372 -7.423 -21.663 1.00 98.19 91 GLY A O 1
ATOM 704 N N . ASN A 1 92 ? 6.298 -5.663 -22.582 1.00 98.50 92 ASN A N 1
ATOM 705 C CA . ASN A 1 92 ? 7.474 -4.826 -22.816 1.00 98.50 92 ASN A CA 1
ATOM 706 C C . ASN A 1 92 ? 7.358 -3.509 -22.045 1.00 98.50 92 ASN A C 1
ATOM 708 O O . ASN A 1 92 ? 6.337 -2.827 -22.136 1.00 98.50 92 ASN A O 1
ATOM 712 N N . TRP A 1 93 ? 8.411 -3.148 -21.322 1.00 98.50 93 TRP A N 1
ATOM 713 C CA . TRP A 1 93 ? 8.585 -1.845 -20.700 1.00 98.50 93 TRP A CA 1
ATOM 714 C C . TRP A 1 93 ? 9.793 -1.161 -21.330 1.00 98.50 93 TRP A C 1
ATOM 716 O O . TRP A 1 93 ? 10.928 -1.611 -21.171 1.00 98.50 93 TRP A O 1
ATOM 726 N N . ASP A 1 94 ? 9.530 -0.100 -22.084 1.00 98.44 94 ASP A N 1
ATOM 727 C CA . ASP A 1 94 ? 10.543 0.675 -22.785 1.00 98.44 94 ASP A CA 1
ATOM 728 C C . ASP A 1 94 ? 10.847 1.939 -21.979 1.00 98.44 94 ASP A C 1
ATOM 730 O O . ASP A 1 94 ? 9.961 2.757 -21.717 1.00 98.44 94 ASP A O 1
ATOM 734 N N . VAL A 1 95 ? 12.105 2.094 -21.579 1.00 97.62 95 VAL A N 1
ATOM 735 C CA . VAL A 1 95 ? 12.614 3.226 -20.806 1.00 97.62 95 VAL A CA 1
ATOM 736 C C . VAL A 1 95 ? 13.572 4.018 -21.687 1.00 97.62 95 VAL A C 1
ATOM 738 O O . VAL A 1 95 ? 14.497 3.475 -22.292 1.00 97.62 95 VAL A O 1
ATOM 741 N N . PHE A 1 96 ? 13.349 5.324 -21.771 1.00 96.88 96 PHE A N 1
ATOM 742 C CA . PHE A 1 96 ? 14.206 6.240 -22.516 1.00 96.88 96 PHE A CA 1
ATOM 743 C C . PHE A 1 96 ? 15.003 7.051 -21.502 1.00 96.88 96 PHE A C 1
ATOM 745 O O . PHE A 1 96 ? 14.406 7.780 -20.705 1.00 96.88 96 PHE A O 1
ATOM 752 N N . ILE A 1 97 ? 16.330 6.933 -21.510 1.00 95.38 97 ILE A N 1
ATOM 753 C CA . ILE A 1 97 ? 17.214 7.679 -20.609 1.00 95.38 97 ILE A CA 1
ATOM 754 C C . ILE A 1 97 ? 18.133 8.629 -21.380 1.00 95.38 97 ILE A C 1
ATOM 756 O O . ILE A 1 97 ? 18.362 8.489 -22.578 1.00 95.38 97 ILE A O 1
ATOM 760 N N . GLY A 1 98 ? 18.647 9.642 -20.688 1.00 95.19 98 GLY A N 1
ATOM 761 C CA . GLY A 1 98 ? 19.482 10.675 -21.286 1.00 95.19 98 GLY A CA 1
ATOM 762 C C . GLY A 1 98 ? 20.386 11.378 -20.280 1.00 95.19 98 GLY A C 1
ATOM 763 O O . GLY A 1 98 ? 20.351 11.123 -19.075 1.00 95.19 98 GLY A O 1
ATOM 764 N N . LYS A 1 99 ? 21.221 12.281 -20.800 1.00 95.44 99 LYS A N 1
ATOM 765 C CA . LYS A 1 99 ? 22.268 12.985 -20.038 1.00 95.44 99 LYS A CA 1
ATOM 766 C C . LYS A 1 99 ? 21.774 14.183 -19.235 1.00 95.44 99 LYS A C 1
ATOM 768 O O . LYS A 1 99 ? 22.464 14.609 -18.316 1.00 95.44 99 LYS A O 1
ATOM 773 N N . LEU A 1 100 ? 20.617 14.747 -19.585 1.00 94.88 100 LEU A N 1
ATOM 774 C CA . LEU A 1 100 ? 20.089 15.960 -18.959 1.00 94.88 100 LEU A CA 1
ATOM 775 C C . LEU A 1 100 ? 18.741 15.695 -18.275 1.00 94.88 100 LEU A C 1
ATOM 777 O O . LEU A 1 100 ? 17.930 14.940 -18.816 1.00 94.88 100 LEU A O 1
ATOM 781 N N . PRO A 1 101 ? 18.460 16.333 -17.124 1.00 95.19 101 PRO A N 1
ATOM 782 C CA . PRO A 1 101 ? 17.165 16.217 -16.463 1.00 95.19 101 PRO A CA 1
ATOM 783 C C . PRO A 1 101 ? 16.013 16.684 -17.361 1.00 95.19 101 PRO A C 1
ATOM 785 O O . PRO A 1 101 ? 16.018 17.820 -17.834 1.00 95.19 101 PRO A O 1
ATOM 788 N N . ASN A 1 102 ? 14.975 15.860 -17.510 1.00 95.06 102 ASN A N 1
ATOM 789 C CA . ASN A 1 102 ? 13.749 16.238 -18.211 1.00 95.06 102 ASN A CA 1
ATOM 790 C C . ASN A 1 102 ? 12.657 16.665 -17.218 1.00 95.06 102 ASN A C 1
ATOM 792 O O . ASN A 1 102 ? 11.752 15.904 -16.882 1.00 95.06 102 ASN A O 1
ATOM 796 N N . LYS A 1 103 ? 12.761 17.893 -16.698 1.00 94.62 103 LYS A N 1
ATOM 797 C CA . LYS A 1 103 ? 11.842 18.393 -15.658 1.00 94.62 103 LYS A CA 1
ATOM 798 C C . LYS A 1 103 ? 10.385 18.464 -16.124 1.00 94.62 103 LYS A C 1
ATOM 800 O O . LYS A 1 103 ? 9.507 18.171 -15.321 1.00 94.62 103 LYS A O 1
ATOM 805 N N . LEU A 1 104 ? 10.155 18.819 -17.392 1.00 93.81 104 LEU A N 1
ATOM 806 C CA . LEU A 1 104 ? 8.818 18.924 -17.985 1.00 93.81 104 LEU A CA 1
ATOM 807 C C . LEU A 1 104 ? 8.132 17.561 -18.087 1.00 93.81 104 LEU A C 1
ATOM 809 O O . LEU A 1 104 ? 6.954 17.451 -17.791 1.00 93.81 104 LEU A O 1
ATOM 813 N N . TYR A 1 105 ? 8.872 16.508 -18.438 1.00 93.62 105 TYR A N 1
ATOM 814 C CA . TYR A 1 105 ? 8.323 15.156 -18.392 1.00 93.62 105 TYR A CA 1
ATOM 815 C C . TYR A 1 105 ? 8.031 14.719 -16.951 1.00 93.62 105 TYR A C 1
ATOM 817 O O . TYR A 1 105 ? 6.958 14.205 -16.656 1.00 93.62 105 TYR A O 1
ATOM 825 N N . MET A 1 106 ? 8.972 14.962 -16.033 1.00 93.00 106 MET A N 1
ATOM 826 C CA . MET A 1 106 ? 8.885 14.489 -14.646 1.00 93.00 106 MET A CA 1
ATOM 827 C C . MET A 1 106 ? 7.740 15.110 -13.832 1.00 93.00 106 MET A C 1
ATOM 829 O O . MET A 1 106 ? 7.250 14.467 -12.904 1.00 93.00 106 MET A O 1
ATOM 833 N N . GLN A 1 107 ? 7.333 16.351 -14.121 1.00 93.00 107 GLN A N 1
ATOM 834 C CA . GLN A 1 107 ? 6.275 17.040 -13.365 1.00 93.00 107 GLN A CA 1
ATOM 835 C C . GLN A 1 107 ? 4.883 16.422 -13.552 1.00 93.00 107 GLN A C 1
ATOM 837 O O . GLN A 1 107 ? 4.079 16.488 -12.624 1.00 93.00 107 GLN A O 1
ATOM 842 N N . ASP A 1 108 ? 4.626 15.799 -14.705 1.00 92.31 108 ASP A N 1
ATOM 843 C CA . ASP A 1 108 ? 3.304 15.280 -15.072 1.00 92.31 108 ASP A CA 1
ATOM 844 C C . ASP A 1 108 ? 3.130 13.800 -14.684 1.00 92.31 108 ASP A C 1
ATOM 846 O O . ASP A 1 108 ? 2.077 13.203 -14.918 1.00 92.31 108 ASP A O 1
ATOM 850 N N . LEU A 1 109 ? 4.160 13.189 -14.087 1.00 95.81 109 LEU A N 1
ATOM 851 C CA . LEU A 1 109 ? 4.122 11.791 -13.681 1.00 95.81 109 LEU A CA 1
ATOM 852 C C . LEU A 1 109 ? 3.382 11.600 -12.355 1.00 95.81 109 LEU A C 1
ATOM 854 O O . LEU A 1 109 ? 3.612 12.305 -11.368 1.00 95.81 109 LEU A O 1
ATOM 858 N N . GLU A 1 110 ? 2.556 10.559 -12.308 1.00 96.00 110 GLU A N 1
ATOM 859 C CA . GLU A 1 110 ? 1.909 10.084 -11.093 1.00 96.00 110 GLU A CA 1
ATOM 860 C C . GLU A 1 110 ? 2.972 9.579 -10.108 1.00 96.00 110 GLU A C 1
ATOM 862 O O . GLU A 1 110 ? 3.747 8.660 -10.395 1.00 96.00 110 GLU A O 1
ATOM 867 N N . LYS A 1 111 ? 3.018 10.197 -8.928 1.00 92.12 111 LYS A N 1
ATOM 868 C CA . LYS A 1 111 ? 3.934 9.831 -7.842 1.00 92.12 111 LYS A CA 1
ATOM 869 C C . LYS A 1 111 ? 3.320 8.712 -6.996 1.00 92.12 111 LYS A C 1
ATOM 871 O O . LYS A 1 111 ? 2.096 8.663 -6.873 1.00 92.12 111 LYS A O 1
ATOM 876 N N . PRO A 1 112 ? 4.132 7.842 -6.370 1.00 87.12 112 PRO A N 1
ATOM 877 C CA . PRO A 1 112 ? 3.606 6.898 -5.390 1.00 87.12 112 PRO A CA 1
ATOM 878 C C . PRO A 1 112 ? 2.922 7.655 -4.241 1.00 87.12 112 PRO A C 1
ATOM 880 O O . PRO A 1 112 ? 3.415 8.689 -3.786 1.00 87.12 112 PRO A O 1
ATOM 883 N N . VAL A 1 113 ? 1.784 7.139 -3.780 1.00 83.31 113 VAL A N 1
ATOM 884 C CA . VAL A 1 113 ? 0.998 7.741 -2.698 1.00 83.31 113 VAL A CA 1
ATOM 885 C C . VAL A 1 113 ? 1.307 7.034 -1.383 1.00 83.31 113 VAL A C 1
ATOM 887 O O . VAL A 1 113 ? 1.208 5.813 -1.286 1.00 83.31 113 VAL A O 1
ATOM 890 N N . SER A 1 114 ? 1.617 7.815 -0.352 1.00 82.25 114 SER A N 1
ATOM 891 C CA . SER A 1 114 ? 1.698 7.339 1.030 1.00 82.25 114 SER A CA 1
ATOM 892 C C . SER A 1 114 ? 0.390 7.663 1.750 1.00 82.25 114 SER A C 1
ATOM 894 O O . SER A 1 114 ? 0.270 8.715 2.375 1.00 82.25 114 SER A O 1
ATOM 896 N N . ALA A 1 115 ? -0.611 6.790 1.626 1.00 77.00 115 ALA A N 1
ATOM 897 C CA . ALA A 1 115 ? -1.905 6.951 2.290 1.00 77.00 115 ALA A CA 1
ATOM 898 C C . ALA A 1 115 ? -2.560 5.598 2.600 1.00 77.00 115 ALA A C 1
ATOM 900 O O . ALA A 1 115 ? -2.331 4.612 1.902 1.00 77.00 115 ALA A O 1
ATOM 901 N N . ILE A 1 116 ? -3.415 5.575 3.627 1.00 72.19 116 ILE A N 1
ATOM 902 C CA . ILE A 1 116 ? -4.331 4.460 3.895 1.00 72.19 116 ILE A CA 1
ATOM 903 C C . ILE A 1 116 ? -5.603 4.722 3.086 1.00 72.19 116 ILE A C 1
ATOM 905 O O . ILE A 1 116 ? -6.440 5.545 3.461 1.00 72.19 116 ILE A O 1
ATOM 909 N N . THR A 1 117 ? -5.716 4.072 1.933 1.00 73.50 117 THR A N 1
ATOM 910 C CA . THR A 1 117 ? -6.841 4.261 1.003 1.00 73.50 117 THR A CA 1
ATOM 911 C C . THR A 1 117 ? -7.917 3.189 1.125 1.00 73.50 117 THR A C 1
ATOM 913 O O . THR A 1 117 ? -9.023 3.399 0.640 1.00 73.50 117 THR A O 1
ATOM 916 N N . ASP A 1 118 ? -7.627 2.080 1.802 1.00 71.12 118 ASP A N 1
ATOM 917 C CA . ASP A 1 118 ? -8.560 0.978 2.027 1.00 71.12 118 ASP A CA 1
ATOM 918 C C . ASP A 1 118 ? -8.618 0.622 3.518 1.00 71.12 118 ASP A C 1
ATOM 920 O O . ASP A 1 118 ? -7.726 0.972 4.293 1.00 71.12 118 ASP A O 1
ATOM 924 N N . HIS A 1 119 ? -9.701 -0.044 3.914 1.00 75.69 119 HIS A N 1
ATOM 925 C CA . HIS A 1 119 ? -9.973 -0.514 5.272 1.00 75.69 119 HIS A CA 1
ATOM 926 C C . HIS A 1 119 ? -9.858 0.611 6.301 1.00 75.69 119 HIS A C 1
ATOM 928 O O . HIS A 1 119 ? -9.284 0.452 7.379 1.00 75.69 119 HIS A O 1
ATOM 934 N N . GLN A 1 120 ? -10.400 1.775 5.944 1.00 84.06 120 GLN A N 1
ATOM 935 C CA . GLN A 1 120 ? -10.413 2.922 6.833 1.00 84.06 120 GLN A CA 1
ATOM 936 C C . GLN A 1 120 ? -11.204 2.584 8.099 1.00 84.06 120 GLN A C 1
ATOM 938 O O . GLN A 1 120 ?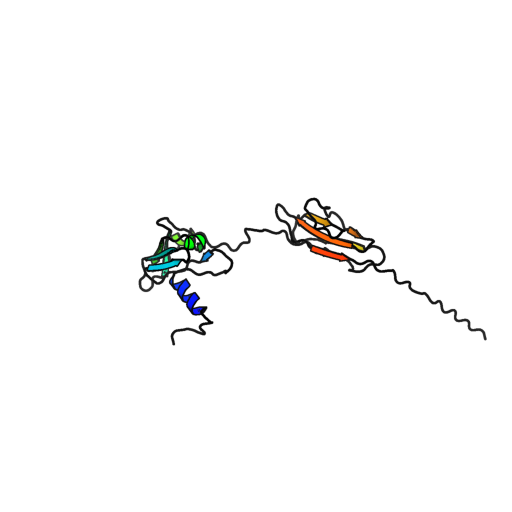 -12.355 2.145 8.042 1.00 84.06 120 GLN A O 1
ATOM 943 N N . ILE A 1 121 ? -10.572 2.805 9.246 1.00 89.44 121 ILE A N 1
ATOM 944 C CA . ILE A 1 121 ? -11.168 2.581 10.559 1.00 89.44 121 ILE A CA 1
ATOM 945 C C . ILE A 1 121 ? -11.442 3.916 11.241 1.00 89.44 121 ILE A C 1
ATOM 947 O O . ILE A 1 121 ? -10.695 4.885 11.081 1.00 89.44 121 ILE A O 1
ATOM 951 N N . ALA A 1 122 ? -12.515 3.958 12.026 1.00 93.12 122 ALA A N 1
ATOM 952 C CA . ALA A 1 122 ? -12.689 5.036 12.987 1.00 93.12 122 ALA A CA 1
ATOM 953 C C . ALA A 1 122 ? -11.679 4.845 14.129 1.00 93.12 122 ALA A C 1
ATOM 955 O O . ALA A 1 122 ? -11.238 3.727 14.400 1.00 93.12 122 ALA A O 1
ATOM 956 N N . VAL A 1 123 ? -11.306 5.932 14.799 1.00 94.56 123 VAL A N 1
ATOM 957 C CA . VAL A 1 123 ? -10.394 5.859 15.942 1.00 94.56 123 VAL A CA 1
ATOM 958 C C . VAL A 1 123 ? -11.080 5.108 17.078 1.00 94.56 123 VAL A C 1
ATOM 960 O O . VAL A 1 123 ? -12.232 5.397 17.413 1.00 94.56 123 VAL A O 1
ATOM 963 N N . ASP A 1 124 ? -10.357 4.160 17.673 1.00 97.12 124 ASP A N 1
ATOM 964 C CA . ASP A 1 124 ? -10.843 3.374 18.802 1.00 97.12 124 ASP A CA 1
ATOM 965 C C . ASP A 1 124 ? -11.272 4.304 19.957 1.00 97.12 124 ASP A C 1
ATOM 967 O O . ASP A 1 124 ? -10.487 5.151 20.401 1.00 97.12 124 ASP A O 1
ATOM 971 N N . PRO A 1 125 ? -12.515 4.183 20.456 1.00 97.69 125 PRO A N 1
ATOM 972 C CA . PRO A 1 125 ? -12.953 4.930 21.622 1.00 97.69 125 PRO A CA 1
ATOM 973 C C . PRO A 1 125 ? -12.345 4.312 22.886 1.00 97.69 125 PRO A C 1
ATOM 975 O O . PRO A 1 125 ? -11.940 3.151 22.906 1.00 97.69 125 PRO A O 1
ATOM 978 N N . TYR A 1 126 ? -12.324 5.060 23.982 1.00 97.94 126 TYR A N 1
ATOM 979 C CA . TYR A 1 126 ? -11.782 4.592 25.254 1.00 97.94 126 TYR A CA 1
ATOM 980 C C . TYR A 1 126 ? -12.754 4.822 26.407 1.00 97.94 126 TYR A C 1
ATOM 982 O O . TYR A 1 126 ? -13.634 5.685 26.366 1.00 97.94 126 TYR A O 1
ATOM 990 N N . PHE A 1 127 ? -12.587 4.022 27.458 1.00 98.25 127 PHE A N 1
ATOM 991 C CA . PHE A 1 127 ? -13.369 4.130 28.683 1.00 98.25 127 PHE A CA 1
ATOM 992 C C . PHE A 1 127 ? -12.728 5.111 29.667 1.00 98.25 127 PHE A C 1
ATOM 994 O O . PHE A 1 127 ? -11.510 5.131 29.831 1.00 98.25 127 PHE A O 1
ATOM 1001 N N . VAL A 1 128 ? -13.565 5.854 30.386 1.00 97.94 128 VAL A N 1
ATOM 1002 C CA . VAL A 1 128 ? -13.181 6.698 31.522 1.00 97.94 128 VAL A CA 1
ATOM 1003 C C . VAL A 1 128 ? -13.977 6.236 32.740 1.00 97.94 128 VAL A C 1
ATOM 1005 O O . VAL A 1 128 ? -15.207 6.264 32.736 1.00 97.94 128 VAL A O 1
ATOM 1008 N N . TYR A 1 129 ? -13.284 5.767 33.775 1.00 96.69 129 TYR A N 1
ATOM 1009 C CA . TYR A 1 129 ? -13.885 5.196 34.984 1.00 96.69 129 TYR A CA 1
ATOM 1010 C C . TYR A 1 129 ? -12.957 5.373 36.189 1.00 96.69 129 TYR A C 1
ATOM 1012 O O . TYR A 1 129 ? -11.756 5.570 36.030 1.00 96.69 129 TYR A O 1
ATOM 1020 N N . GLN A 1 130 ? -13.515 5.276 37.398 1.00 92.44 130 GLN A N 1
ATOM 1021 C CA . GLN A 1 130 ? -12.759 5.461 38.643 1.00 92.44 130 GLN A CA 1
ATOM 1022 C C . GLN A 1 130 ? -11.955 4.218 39.047 1.00 92.44 130 GLN A C 1
ATOM 1024 O O . GLN A 1 130 ? -10.805 4.336 39.459 1.00 92.44 130 GLN A O 1
ATOM 1029 N N . ALA A 1 131 ? -12.545 3.025 38.937 1.00 93.81 131 ALA A N 1
ATOM 1030 C CA . ALA A 1 131 ? -11.896 1.769 39.307 1.00 93.81 131 ALA A CA 1
ATOM 1031 C C . ALA A 1 131 ? -12.467 0.583 38.517 1.00 93.81 131 ALA A C 1
ATOM 1033 O O . ALA A 1 131 ? -13.538 0.662 37.925 1.00 93.81 131 ALA A O 1
ATOM 1034 N N . LYS A 1 132 ? -11.756 -0.548 38.510 1.00 94.44 132 LYS A N 1
ATOM 1035 C CA . LYS A 1 132 ? -12.272 -1.808 37.945 1.00 94.44 132 LYS A CA 1
ATOM 1036 C C . LYS A 1 132 ? -13.190 -2.565 38.908 1.00 94.44 132 LYS A C 1
ATOM 1038 O O . LYS A 1 132 ? -14.058 -3.308 38.454 1.00 94.44 132 LYS A O 1
ATOM 1043 N N . ASN A 1 133 ? -13.016 -2.342 40.208 1.00 95.94 133 ASN A N 1
ATOM 1044 C CA . ASN A 1 133 ? -13.799 -2.948 41.280 1.00 95.94 133 ASN A CA 1
ATOM 1045 C C . ASN A 1 133 ? -14.659 -1.879 41.960 1.00 95.94 133 ASN A C 1
ATOM 1047 O O . ASN A 1 133 ? -14.180 -0.767 42.179 1.00 95.94 133 ASN A O 1
ATOM 1051 N N . PHE A 1 134 ? -15.900 -2.207 42.314 1.00 95.50 134 PHE A N 1
ATOM 1052 C CA . PHE A 1 134 ? -16.812 -1.280 42.992 1.00 95.50 134 PHE A CA 1
ATOM 1053 C C . PHE A 1 134 ? -17.779 -2.026 43.920 1.00 95.50 134 PHE A C 1
ATOM 1055 O O . PHE A 1 134 ? -18.116 -3.178 43.663 1.00 95.50 134 PHE A O 1
ATOM 1062 N N . SER A 1 135 ? -18.255 -1.378 44.988 1.00 92.56 135 SER A N 1
ATOM 1063 C CA . SER A 1 135 ? -19.096 -2.032 46.005 1.00 92.56 135 SER A CA 1
ATOM 1064 C C . SER A 1 135 ? -20.598 -1.734 45.880 1.00 92.56 135 SER A C 1
ATOM 1066 O O . SER A 1 135 ? -21.423 -2.614 46.129 1.00 92.56 135 SER A O 1
ATOM 1068 N N . LYS A 1 136 ? -20.975 -0.519 45.448 1.00 93.12 136 LYS A N 1
ATOM 1069 C CA . LYS A 1 136 ? -22.381 -0.107 45.240 1.00 93.12 136 LYS A CA 1
ATOM 1070 C C . LYS A 1 136 ? -22.722 0.058 43.765 1.00 93.12 136 LYS A C 1
ATOM 1072 O O . LYS A 1 136 ? -23.216 -0.867 43.124 1.00 93.12 136 LYS A O 1
ATOM 1077 N N . THR A 1 137 ? -22.445 1.244 43.241 1.00 95.50 137 THR A N 1
ATOM 1078 C CA . THR A 1 137 ? -22.669 1.640 41.855 1.00 95.50 137 THR A CA 1
ATOM 1079 C C . THR A 1 137 ? -21.453 2.393 41.351 1.00 95.50 137 THR A C 1
ATOM 1081 O O . THR A 1 137 ? -20.758 3.037 42.136 1.00 95.50 137 THR A O 1
ATOM 1084 N N . MET A 1 138 ? -21.219 2.349 40.048 1.00 96.06 138 MET A N 1
ATOM 1085 C CA . MET A 1 138 ? -20.154 3.102 39.402 1.00 96.06 138 MET A CA 1
ATOM 1086 C C . MET A 1 138 ? -20.643 3.685 38.088 1.00 96.06 138 MET A C 1
ATOM 1088 O O . MET A 1 138 ? -21.422 3.056 37.373 1.00 96.06 138 MET A O 1
ATOM 1092 N N . THR A 1 139 ? -20.136 4.867 37.767 1.00 97.50 139 THR A N 1
ATOM 1093 C CA . THR A 1 139 ? -20.340 5.505 36.473 1.00 97.50 139 THR A CA 1
ATOM 1094 C C . THR A 1 139 ? -19.145 5.223 35.569 1.00 97.50 139 THR A C 1
ATOM 1096 O O . THR A 1 139 ? -17.997 5.450 35.953 1.00 97.50 139 THR A O 1
ATOM 1099 N N . VAL A 1 140 ? -19.425 4.735 34.365 1.00 97.88 140 VAL A N 1
ATOM 1100 C CA . VAL A 1 140 ? -18.451 4.503 33.300 1.00 97.88 140 VAL A CA 1
ATOM 1101 C C . VAL A 1 140 ? -18.811 5.405 32.128 1.00 97.88 140 VAL A C 1
ATOM 1103 O O . VAL A 1 140 ? -19.891 5.293 31.551 1.00 97.88 140 VAL A O 1
ATOM 1106 N N . SER A 1 141 ? -17.897 6.294 31.769 1.00 98.19 141 SER A N 1
ATOM 1107 C CA . SER A 1 141 ? -18.018 7.147 30.591 1.00 98.19 141 SER A CA 1
ATOM 1108 C C . SER A 1 141 ? -17.202 6.578 29.433 1.00 98.19 141 SER A C 1
ATOM 1110 O O . SER A 1 141 ? -16.294 5.765 29.629 1.00 98.19 141 SER A O 1
ATOM 1112 N N . THR A 1 142 ? -17.494 7.032 28.219 1.00 97.44 142 THR A N 1
ATOM 1113 C CA . THR A 1 142 ? -16.688 6.744 27.025 1.00 97.44 142 THR A CA 1
ATOM 1114 C C . THR A 1 142 ? -16.337 8.037 26.311 1.00 97.44 142 THR A C 1
ATOM 1116 O O . THR A 1 142 ? -17.141 8.970 26.313 1.00 97.44 142 THR A O 1
ATOM 1119 N N . ALA A 1 143 ? -15.168 8.083 25.684 1.00 96.06 143 ALA A N 1
ATOM 1120 C CA . ALA A 1 143 ? -14.708 9.218 24.898 1.00 96.06 143 ALA A CA 1
ATOM 1121 C C . ALA A 1 143 ? -13.941 8.746 23.655 1.00 96.06 143 ALA A C 1
ATOM 1123 O O . ALA A 1 143 ? -13.569 7.578 23.539 1.00 96.06 143 ALA A O 1
ATOM 1124 N N . SER A 1 144 ? -13.713 9.661 22.719 1.00 96.31 144 SER A N 1
ATOM 1125 C CA . SER A 1 144 ? -12.843 9.458 21.565 1.00 96.31 144 SER A CA 1
ATOM 1126 C C . SER A 1 144 ? -12.088 10.749 21.285 1.00 96.31 144 SER A C 1
ATOM 1128 O O . SER A 1 144 ? -12.608 11.836 21.526 1.00 96.31 144 SER A O 1
ATOM 1130 N N . VAL A 1 145 ? -10.866 10.621 20.773 1.00 95.62 145 VAL A N 1
ATOM 1131 C CA . VAL A 1 145 ? -10.081 11.761 20.271 1.00 95.62 145 VAL A CA 1
ATOM 1132 C C . VAL A 1 145 ? -10.514 12.185 18.865 1.00 95.62 145 VAL A C 1
ATOM 1134 O O . VAL A 1 145 ? -10.068 13.211 18.366 1.00 95.62 145 VAL A O 1
ATOM 1137 N N . GLN A 1 146 ? -11.356 11.385 18.203 1.00 93.75 146 GLN A N 1
ATOM 1138 C CA . GLN A 1 146 ? -11.909 11.713 16.898 1.00 93.75 146 GLN A CA 1
ATOM 1139 C C . GLN A 1 146 ? -13.220 12.483 17.061 1.00 93.75 146 GLN A C 1
ATOM 1141 O O . GLN A 1 146 ? -14.198 11.957 17.592 1.00 93.75 146 GLN A O 1
ATOM 1146 N N . ASP A 1 147 ? -13.260 13.707 16.538 1.00 91.81 147 ASP A N 1
ATOM 1147 C CA . ASP A 1 147 ? -14.455 14.549 16.589 1.00 91.81 147 ASP A CA 1
ATOM 1148 C C . ASP A 1 147 ? -15.638 13.941 15.827 1.00 91.81 147 ASP A C 1
ATOM 1150 O O . ASP A 1 147 ? -15.464 13.282 14.794 1.00 91.81 147 ASP A O 1
ATOM 1154 N N . SER A 1 148 ? -16.858 14.259 16.275 1.00 91.38 148 SER A N 1
ATOM 1155 C CA . SER A 1 148 ? -18.123 13.883 15.616 1.00 91.38 148 SER A CA 1
ATOM 1156 C C . SER A 1 148 ? -18.266 12.377 15.350 1.00 91.38 148 SER A C 1
ATOM 1158 O O . SER A 1 148 ? -18.724 11.969 14.283 1.00 91.38 148 SER A O 1
ATOM 1160 N N . VAL A 1 149 ? -17.837 11.546 16.300 1.00 95.94 149 VAL A N 1
ATOM 1161 C CA . VAL A 1 149 ? -17.968 10.087 16.237 1.00 95.94 149 VAL A CA 1
ATOM 1162 C C . VAL A 1 149 ? -19.128 9.607 17.107 1.00 95.94 149 VAL A C 1
ATOM 1164 O O . VAL A 1 149 ? -19.368 10.138 18.191 1.00 95.94 149 VAL A O 1
ATOM 1167 N N . GLN A 1 150 ? -19.851 8.592 16.642 1.00 97.62 150 GLN A N 1
ATOM 1168 C CA . GLN A 1 150 ? -20.897 7.932 17.419 1.00 97.62 150 GLN A CA 1
ATOM 1169 C C . GLN A 1 150 ? -20.317 6.694 18.097 1.00 97.62 150 GLN A C 1
ATOM 1171 O O . GLN A 1 150 ? -19.629 5.913 17.448 1.00 97.62 150 GLN A O 1
ATOM 1176 N N . ILE A 1 151 ? -20.588 6.499 19.388 1.00 98.31 151 ILE A N 1
ATOM 1177 C CA . ILE A 1 151 ? -20.125 5.323 20.134 1.00 98.31 151 ILE A CA 1
ATOM 1178 C C . ILE A 1 151 ? -21.330 4.449 20.465 1.00 98.31 151 ILE A C 1
ATOM 1180 O O . ILE A 1 151 ? -22.285 4.911 21.079 1.00 98.31 151 ILE A O 1
ATOM 1184 N N . PHE A 1 152 ? -21.277 3.181 20.083 1.00 98.44 152 PHE A N 1
ATOM 1185 C CA . PHE A 1 152 ? -22.286 2.166 20.361 1.00 98.44 152 PHE A CA 1
ATOM 1186 C C . PHE A 1 152 ? -21.758 1.186 21.399 1.00 98.44 152 PHE A C 1
ATOM 1188 O O . PHE A 1 152 ? -20.564 0.886 21.406 1.00 98.44 152 PHE A O 1
ATOM 1195 N N . TYR A 1 153 ? -22.626 0.676 22.273 1.00 98.56 153 TYR A N 1
ATOM 1196 C CA . TYR A 1 153 ? -22.196 -0.194 23.364 1.00 98.56 153 TYR A CA 1
ATOM 1197 C C . TYR A 1 153 ? -23.165 -1.329 23.696 1.00 98.56 153 TYR A C 1
ATOM 1199 O O . TYR A 1 153 ? -24.367 -1.280 23.417 1.00 98.56 153 TYR A O 1
ATOM 1207 N N . THR A 1 154 ? -22.616 -2.344 24.356 1.00 98.56 154 THR A N 1
ATOM 1208 C CA . THR A 1 154 ? -23.324 -3.469 24.979 1.00 98.56 154 THR A CA 1
ATOM 1209 C C . THR A 1 154 ? -22.830 -3.634 26.415 1.00 98.56 154 THR A C 1
ATOM 1211 O O . THR A 1 154 ? -21.713 -3.234 26.744 1.00 98.56 154 THR A O 1
ATOM 1214 N N . LEU A 1 155 ? -23.671 -4.186 27.293 1.00 97.94 155 LEU A N 1
ATOM 1215 C CA . LEU A 1 155 ? -23.363 -4.373 28.724 1.00 97.94 155 LEU A CA 1
ATOM 1216 C C . LEU A 1 155 ? -23.273 -5.850 29.133 1.00 97.94 155 LEU A C 1
ATOM 1218 O O . LEU A 1 155 ? -22.870 -6.173 30.245 1.00 97.94 155 LEU A O 1
ATOM 1222 N N . ASP A 1 156 ? -23.667 -6.749 28.241 1.00 95.56 156 ASP A N 1
ATOM 1223 C CA . ASP A 1 156 ? -23.717 -8.198 28.442 1.00 95.56 156 ASP A CA 1
ATOM 1224 C C . ASP A 1 156 ? -22.490 -8.915 27.853 1.00 95.56 156 ASP A C 1
ATOM 1226 O O . ASP A 1 156 ? -22.435 -10.141 27.812 1.00 95.56 156 ASP A O 1
ATOM 1230 N N . GLY A 1 157 ? -21.499 -8.157 27.372 1.00 94.94 157 GLY A N 1
ATOM 1231 C CA . GLY A 1 157 ? -20.317 -8.688 26.700 1.00 94.94 157 GLY A CA 1
ATOM 1232 C C . GLY A 1 157 ? -20.534 -9.128 25.246 1.00 94.94 157 GLY A C 1
ATOM 1233 O O . GLY A 1 157 ? -19.569 -9.579 24.620 1.00 94.94 157 GLY A O 1
ATOM 1234 N N . SER A 1 158 ? -21.733 -8.978 24.672 1.00 98.00 158 SER A N 1
ATOM 1235 C CA . SER A 1 158 ? -21.965 -9.216 23.240 1.00 98.00 158 SER A CA 1
ATOM 1236 C C . SER A 1 158 ? -21.244 -8.174 22.374 1.00 98.00 158 SER A C 1
ATOM 1238 O O . SER A 1 158 ? -20.902 -7.090 22.843 1.00 98.00 158 SER A O 1
ATOM 1240 N N . THR A 1 159 ? -20.942 -8.490 21.114 1.00 98.06 159 THR A N 1
ATOM 1241 C CA . THR A 1 159 ? -20.265 -7.542 20.214 1.00 98.06 159 THR A CA 1
ATOM 1242 C C . THR A 1 159 ? -21.231 -6.419 19.808 1.00 98.06 159 THR A C 1
ATOM 1244 O O . THR A 1 159 ? -22.278 -6.723 19.236 1.00 98.06 159 THR A O 1
ATOM 1247 N N . PRO A 1 160 ? -20.911 -5.139 20.074 1.00 97.75 160 PRO A N 1
ATOM 1248 C CA . PRO A 1 160 ? -21.740 -4.022 19.638 1.00 97.75 160 PRO A CA 1
ATOM 1249 C C . PRO A 1 160 ? -21.771 -3.910 18.109 1.00 97.75 160 PRO A C 1
ATOM 1251 O O . PRO A 1 160 ? -20.794 -4.206 17.425 1.00 97.75 160 PRO A O 1
ATOM 1254 N N . THR A 1 161 ? -22.904 -3.450 17.590 1.00 96.75 161 THR A N 1
ATOM 1255 C CA . THR A 1 161 ? -23.161 -3.146 16.177 1.00 96.75 161 THR A CA 1
ATOM 1256 C C . THR A 1 161 ? -23.710 -1.724 16.063 1.00 96.75 161 THR A C 1
ATOM 1258 O O . THR A 1 161 ? -23.995 -1.082 17.076 1.00 96.75 161 THR A O 1
ATOM 1261 N N . LEU A 1 162 ? -23.928 -1.229 14.842 1.00 96.06 162 LEU A N 1
ATOM 1262 C CA . LEU A 1 162 ? -24.566 0.078 14.621 1.00 96.06 162 LEU A CA 1
ATOM 1263 C C . LEU A 1 162 ? -26.037 0.125 15.084 1.00 96.06 162 LEU A C 1
ATOM 1265 O O . LEU A 1 162 ? -26.632 1.196 15.149 1.00 96.06 162 LEU A O 1
ATOM 1269 N N . GLN A 1 163 ? -26.628 -1.028 15.407 1.00 96.81 163 GLN A N 1
ATOM 1270 C CA . GLN A 1 163 ? -27.971 -1.163 15.974 1.00 96.81 163 GLN A CA 1
ATOM 1271 C C . GLN A 1 163 ? -27.955 -1.306 17.504 1.00 96.81 163 GLN A C 1
ATOM 1273 O O . GLN A 1 163 ? -29.013 -1.339 18.134 1.00 96.81 163 GLN A O 1
ATOM 1278 N N . SER A 1 164 ? -26.774 -1.416 18.121 1.00 98.12 164 SER A N 1
ATOM 1279 C CA . SER A 1 164 ? -26.634 -1.434 19.578 1.00 98.12 164 SER A CA 1
ATOM 1280 C C . SER A 1 164 ? -26.969 -0.068 20.187 1.00 98.12 164 SER A C 1
ATOM 1282 O O . SER A 1 164 ? -27.266 0.902 19.492 1.00 98.12 164 SER A O 1
ATOM 1284 N N . LYS A 1 165 ? -26.952 0.030 21.520 1.00 98.00 165 LYS A N 1
ATOM 1285 C CA . LYS A 1 165 ? -27.311 1.280 22.197 1.00 98.00 165 LYS A CA 1
ATOM 1286 C C . LYS A 1 165 ? -26.283 2.365 21.887 1.00 98.00 165 LYS A C 1
ATOM 1288 O O . LYS A 1 165 ? -25.093 2.160 22.109 1.00 98.00 165 LYS A O 1
ATOM 1293 N N . LEU A 1 166 ? -26.755 3.522 21.425 1.00 98.19 166 LEU A N 1
ATOM 1294 C CA . LEU A 1 166 ? -25.929 4.714 21.261 1.00 98.19 166 LEU A CA 1
ATOM 1295 C C . LEU A 1 166 ? -25.570 5.287 22.639 1.00 98.19 166 LEU A C 1
ATOM 1297 O O . LEU A 1 166 ? -26.434 5.472 23.498 1.00 98.19 166 LEU A O 1
ATOM 1301 N N . TYR A 1 167 ? -24.292 5.574 22.849 1.00 97.88 167 TYR A N 1
ATOM 1302 C CA . TYR A 1 167 ? -23.796 6.277 24.019 1.00 97.88 167 TYR A CA 1
ATOM 1303 C C . TYR A 1 167 ? -24.058 7.777 23.868 1.00 97.88 167 TYR A C 1
ATOM 1305 O O . TYR A 1 167 ? -23.485 8.440 23.005 1.00 97.88 167 TYR A O 1
ATOM 1313 N N . THR A 1 168 ? -24.921 8.311 24.726 1.00 97.25 168 THR A N 1
ATOM 1314 C CA . THR A 1 168 ? -25.234 9.749 24.802 1.00 97.25 168 THR A CA 1
ATOM 1315 C C . THR A 1 168 ? -24.915 10.347 26.170 1.00 97.25 168 THR A C 1
ATOM 1317 O O . THR A 1 168 ? -24.815 11.563 26.304 1.00 97.25 168 THR A O 1
ATOM 1320 N N . GLN A 1 169 ? -24.738 9.503 27.186 1.00 97.38 169 GLN A N 1
ATOM 1321 C CA . GLN A 1 169 ? -24.474 9.895 28.565 1.00 97.38 169 GLN A CA 1
ATOM 1322 C C . GLN A 1 169 ? -23.743 8.769 29.313 1.00 97.38 169 GLN A C 1
ATOM 1324 O O . GLN A 1 169 ? -23.839 7.610 28.894 1.00 97.38 169 GLN A O 1
ATOM 1329 N N . PRO A 1 170 ? -23.056 9.075 30.429 1.00 98.12 170 PRO A N 1
ATOM 1330 C CA . PRO A 1 170 ? -22.359 8.073 31.226 1.00 98.12 170 PRO A CA 1
ATOM 1331 C C . PRO A 1 170 ? -23.249 6.897 31.658 1.00 98.12 170 PRO A C 1
ATOM 1333 O O . PRO A 1 170 ? -24.426 7.063 31.980 1.00 98.12 170 PRO A O 1
ATOM 1336 N N . ILE A 1 171 ? -22.667 5.698 31.682 1.00 97.69 171 ILE A N 1
ATOM 1337 C CA . ILE A 1 171 ? -23.344 4.438 31.993 1.00 97.69 171 ILE A CA 1
ATOM 1338 C C . ILE A 1 171 ? -23.199 4.150 33.486 1.00 97.69 171 ILE A C 1
ATOM 1340 O O . ILE A 1 171 ? -22.088 3.959 33.978 1.00 97.69 171 ILE A O 1
ATOM 1344 N N . THR A 1 172 ? -24.314 4.047 34.205 1.00 97.56 172 THR A N 1
ATOM 1345 C CA . THR A 1 172 ? -24.311 3.610 35.607 1.00 97.56 172 THR A CA 1
ATOM 1346 C C . THR A 1 172 ? -24.462 2.095 35.689 1.00 97.56 172 THR A C 1
ATOM 1348 O O . THR A 1 172 ? -25.444 1.538 35.200 1.00 97.56 172 THR A O 1
ATOM 1351 N N . ILE A 1 173 ? -23.519 1.425 36.351 1.00 97.12 173 ILE A N 1
ATOM 1352 C CA . ILE A 1 173 ? -23.563 -0.015 36.626 1.00 97.12 173 ILE A CA 1
ATOM 1353 C C . ILE A 1 173 ? -23.686 -0.287 38.124 1.00 97.12 173 ILE A C 1
ATOM 1355 O O . ILE A 1 173 ? -23.102 0.413 38.949 1.00 97.12 173 ILE A O 1
ATOM 1359 N N . SER A 1 174 ? -24.454 -1.318 38.474 1.00 96.44 174 SER A N 1
ATOM 1360 C CA . SER A 1 174 ? -24.704 -1.748 39.858 1.00 96.44 174 SER A CA 1
ATOM 1361 C C . SER A 1 174 ? -24.356 -3.216 40.114 1.00 96.44 174 SER A C 1
ATOM 1363 O O . SER A 1 174 ? -24.497 -3.669 41.246 1.00 96.44 174 SER A O 1
ATOM 1365 N N . ASN A 1 175 ? -23.897 -3.953 39.096 1.00 96.31 175 ASN A N 1
ATOM 1366 C CA . ASN A 1 175 ? -23.491 -5.363 39.135 1.00 96.31 175 ASN A CA 1
ATOM 1367 C C . ASN A 1 175 ? -22.233 -5.576 38.283 1.00 96.31 175 ASN A C 1
ATOM 1369 O O . ASN A 1 175 ? -21.927 -4.739 37.431 1.00 96.31 175 ASN A O 1
ATOM 1373 N N . SER A 1 176 ? -21.517 -6.688 38.482 1.00 97.44 176 SER A N 1
ATOM 1374 C CA . SER A 1 176 ? -20.402 -7.055 37.598 1.00 97.44 176 SER A CA 1
ATOM 1375 C C . SER A 1 176 ? -20.864 -7.029 36.140 1.00 97.44 176 SER A C 1
ATOM 1377 O O . SER A 1 176 ? -21.872 -7.645 35.807 1.00 97.44 176 SER A O 1
ATOM 1379 N N . THR A 1 177 ? -20.168 -6.268 35.300 1.00 98.12 177 THR A N 1
ATOM 1380 C CA . THR A 1 177 ? -20.612 -5.934 33.941 1.00 98.12 177 THR A CA 1
ATOM 1381 C C . THR A 1 177 ? -19.411 -5.934 33.003 1.00 98.12 177 THR A C 1
ATOM 1383 O O . THR A 1 177 ? -18.375 -5.350 33.328 1.00 98.12 177 THR A O 1
ATOM 1386 N N . THR A 1 178 ? -19.553 -6.541 31.825 1.00 98.19 178 THR A N 1
ATOM 1387 C CA . THR A 1 178 ? -18.587 -6.401 30.730 1.00 98.19 178 THR A CA 1
ATOM 1388 C C . THR A 1 178 ? -19.166 -5.470 29.684 1.00 98.19 178 THR A C 1
ATOM 1390 O O . THR A 1 178 ? -20.119 -5.811 28.988 1.00 98.19 178 THR A O 1
ATOM 1393 N N . ILE A 1 179 ? -18.567 -4.289 29.571 1.00 98.38 179 ILE A N 1
ATOM 1394 C CA . ILE A 1 179 ? -18.960 -3.279 28.599 1.00 98.38 179 ILE A CA 1
ATOM 1395 C C . ILE A 1 179 ? -18.069 -3.418 27.370 1.00 98.38 179 ILE A C 1
ATOM 1397 O O . ILE A 1 179 ? -16.840 -3.439 27.486 1.00 98.38 179 ILE A O 1
ATOM 1401 N N . LYS A 1 180 ? -18.682 -3.499 26.192 1.00 98.75 180 LYS A N 1
ATOM 1402 C CA . LYS A 1 180 ? -17.982 -3.402 24.908 1.00 98.75 180 LYS A CA 1
ATOM 1403 C C . LYS A 1 180 ? -18.461 -2.169 24.165 1.00 98.75 180 LYS A C 1
ATOM 1405 O O . LYS A 1 180 ? -19.651 -1.870 24.201 1.00 98.75 180 LYS A O 1
ATOM 1410 N N . ILE A 1 181 ? -17.540 -1.464 23.517 1.00 98.56 181 ILE A N 1
ATOM 1411 C CA . ILE A 1 181 ? -17.814 -0.228 22.779 1.00 98.56 181 ILE A CA 1
ATOM 1412 C C . ILE A 1 181 ? -17.241 -0.298 21.365 1.00 98.56 181 ILE A C 1
ATOM 1414 O O . ILE A 1 181 ? -16.208 -0.926 21.136 1.00 98.56 181 ILE A O 1
ATOM 1418 N N . LEU A 1 182 ? -17.922 0.359 20.434 1.00 98.25 182 LEU A N 1
ATOM 1419 C CA . LEU A 1 182 ? -17.568 0.481 19.023 1.00 98.25 182 LEU A CA 1
ATOM 1420 C C . LEU A 1 182 ? -17.837 1.914 18.580 1.00 98.25 182 LEU A C 1
ATOM 1422 O O . LEU A 1 182 ? -18.943 2.414 18.775 1.00 98.25 182 LEU A O 1
ATOM 1426 N N . ALA A 1 183 ? -16.852 2.569 17.978 1.00 98.06 183 ALA A N 1
ATOM 1427 C CA . ALA A 1 183 ? -17.032 3.880 17.382 1.00 98.06 183 ALA A CA 1
ATOM 1428 C C . ALA A 1 183 ? -17.357 3.759 15.889 1.00 98.06 183 ALA A C 1
ATOM 1430 O O . ALA A 1 183 ? -16.814 2.900 15.195 1.00 98.06 183 ALA A O 1
ATOM 1431 N N . ALA A 1 184 ? -18.215 4.642 15.388 1.00 96.69 184 ALA A N 1
ATOM 1432 C CA . ALA A 1 184 ? -18.539 4.746 13.975 1.00 96.69 184 ALA A CA 1
ATOM 1433 C C . ALA A 1 184 ? -18.546 6.206 13.516 1.00 96.69 184 ALA A C 1
ATOM 1435 O O . ALA A 1 184 ? -19.101 7.085 14.184 1.00 96.69 184 ALA A O 1
ATOM 1436 N N . LYS A 1 185 ? -17.935 6.453 12.356 1.00 95.00 185 LYS A N 1
ATOM 1437 C CA . LYS A 1 185 ? -17.941 7.748 11.670 1.00 95.00 185 LYS A CA 1
ATOM 1438 C C . LYS A 1 185 ? -18.048 7.514 10.168 1.00 95.00 185 LYS A C 1
ATOM 1440 O O . LYS A 1 185 ? -17.176 6.879 9.579 1.00 95.00 185 LYS A O 1
ATOM 1445 N N . ASN A 1 186 ? -19.084 8.065 9.539 1.00 89.69 186 ASN A N 1
ATOM 1446 C CA . ASN A 1 186 ? -19.424 7.784 8.140 1.00 89.69 186 ASN A CA 1
ATOM 1447 C C . ASN A 1 186 ? -19.572 6.263 7.912 1.00 89.69 186 ASN A C 1
ATOM 1449 O O . ASN A 1 186 ? -20.307 5.607 8.643 1.00 89.69 186 ASN A O 1
ATOM 1453 N N . SER A 1 187 ? -18.867 5.696 6.928 1.00 86.25 187 SER A N 1
ATOM 1454 C CA . SER A 1 187 ? -18.806 4.252 6.668 1.00 86.25 187 SER A CA 1
ATOM 1455 C C . SER A 1 187 ? -17.757 3.509 7.505 1.00 86.25 187 SER A C 1
ATOM 1457 O O . SER A 1 187 ? -17.665 2.287 7.408 1.00 86.25 187 SER A O 1
ATOM 1459 N N . MET A 1 188 ? -16.950 4.216 8.302 1.00 92.06 188 MET A N 1
ATOM 1460 C CA . MET A 1 188 ? -15.855 3.625 9.069 1.00 92.06 188 MET A CA 1
ATOM 1461 C C . MET A 1 188 ? -16.331 3.174 10.446 1.00 92.06 188 MET A C 1
ATOM 1463 O O . MET A 1 188 ? -17.083 3.880 11.122 1.00 92.06 188 MET A O 1
ATOM 1467 N N . GLN A 1 189 ? -15.816 2.032 10.888 1.00 95.62 189 GLN A N 1
ATOM 1468 C CA . GLN A 1 189 ? -16.002 1.510 12.238 1.00 95.62 189 GLN A CA 1
ATOM 1469 C C . GLN A 1 189 ? -14.637 1.308 12.894 1.00 95.62 189 GLN A C 1
ATOM 1471 O O . GLN A 1 189 ? -13.649 1.034 12.212 1.00 95.62 189 GLN A O 1
ATOM 1476 N N . SER A 1 190 ? -14.563 1.498 14.205 1.00 96.44 190 SER A N 1
ATOM 1477 C CA . SER A 1 190 ? -13.359 1.210 14.980 1.00 96.44 190 SER A CA 1
ATOM 1478 C C . SER A 1 190 ? -13.247 -0.283 15.277 1.00 96.44 190 SER A C 1
ATOM 1480 O O . SER A 1 190 ? -14.137 -1.074 14.953 1.00 96.44 190 SER A O 1
ATOM 1482 N N . LYS A 1 191 ? -12.186 -0.689 15.973 1.00 96.38 191 LYS A N 1
ATOM 1483 C CA . LYS A 1 191 ? -12.199 -1.985 16.655 1.00 96.38 191 LYS A CA 1
ATOM 1484 C C . LYS A 1 191 ? -13.138 -1.931 17.857 1.00 96.38 191 LYS A C 1
ATOM 1486 O O . LYS A 1 191 ? -13.465 -0.862 18.380 1.00 96.38 191 LYS A O 1
ATOM 1491 N N . VAL A 1 192 ? -13.557 -3.109 18.312 1.00 97.88 192 VAL A N 1
ATOM 1492 C CA . VAL A 1 192 ? -14.337 -3.244 19.543 1.00 97.88 192 VAL A CA 1
ATOM 1493 C C . VAL A 1 192 ? -13.402 -3.184 20.743 1.00 97.88 192 VAL A C 1
ATOM 1495 O O . VAL A 1 192 ? -12.531 -4.039 20.907 1.00 97.88 192 VAL A O 1
ATOM 1498 N N . VAL A 1 193 ? -13.625 -2.208 21.617 1.00 98.31 193 VAL A N 1
ATOM 1499 C CA . VAL A 1 193 ? -12.881 -2.050 22.871 1.00 98.31 193 VAL A CA 1
ATOM 1500 C C . VAL A 1 193 ? -13.700 -2.647 24.011 1.00 98.31 193 VAL A C 1
ATOM 1502 O O . VAL A 1 193 ? -14.908 -2.443 24.096 1.00 98.31 193 VAL A O 1
ATOM 1505 N N . THR A 1 194 ? -13.057 -3.423 24.886 1.00 98.50 194 THR A N 1
ATOM 1506 C CA . THR A 1 194 ? -13.731 -4.197 25.943 1.00 98.50 194 THR A CA 1
ATOM 1507 C C . THR A 1 194 ? -13.222 -3.806 27.328 1.00 98.50 194 THR A C 1
ATOM 1509 O O . THR A 1 194 ? -12.017 -3.724 27.554 1.00 98.50 194 THR A O 1
ATOM 1512 N N . ALA A 1 195 ? -14.135 -3.631 28.284 1.00 97.88 195 ALA A N 1
ATOM 1513 C CA . ALA A 1 195 ? -13.827 -3.413 29.690 1.00 97.88 195 ALA A CA 1
ATOM 1514 C C . ALA A 1 195 ? -14.753 -4.232 30.600 1.00 97.88 195 ALA A C 1
ATOM 1516 O O . ALA A 1 195 ? -15.965 -4.053 30.593 1.00 97.88 195 ALA A O 1
ATOM 1517 N N . SER A 1 196 ? -14.168 -5.081 31.448 1.00 97.69 196 SER A N 1
ATOM 1518 C CA . SER A 1 196 ? -14.895 -5.774 32.523 1.00 97.69 196 SER A CA 1
ATOM 1519 C C . SER A 1 196 ? -14.770 -5.023 33.845 1.00 97.69 196 SER A C 1
ATOM 1521 O O . SER A 1 196 ? -13.687 -4.524 34.157 1.00 97.69 196 SER A O 1
ATOM 1523 N N . PHE A 1 197 ? -15.862 -4.960 34.603 1.00 97.38 197 PHE A N 1
ATOM 1524 C CA . PHE A 1 197 ? -15.964 -4.339 35.922 1.00 97.38 197 PHE A CA 1
ATOM 1525 C C . PHE A 1 197 ? -16.570 -5.336 36.908 1.00 97.38 197 PHE A C 1
ATOM 1527 O O . PHE A 1 197 ? -17.533 -6.025 36.570 1.00 97.38 197 PHE A O 1
ATOM 1534 N N . ILE A 1 198 ? -16.018 -5.417 38.117 1.00 97.25 198 ILE A N 1
ATOM 1535 C CA . ILE A 1 198 ? -16.371 -6.443 39.104 1.00 97.25 198 ILE A CA 1
ATOM 1536 C C . ILE A 1 198 ? -17.020 -5.783 40.319 1.00 97.25 198 ILE A C 1
ATOM 1538 O O . ILE A 1 198 ? -16.462 -4.861 40.915 1.00 97.25 198 ILE A O 1
ATOM 1542 N N . LYS A 1 199 ? -18.193 -6.282 40.715 1.00 95.94 199 LYS A N 1
ATOM 1543 C CA . LYS A 1 199 ? -18.821 -5.899 41.976 1.00 95.94 199 LYS A CA 1
ATOM 1544 C C . LYS A 1 199 ? -18.196 -6.672 43.133 1.00 95.94 199 LYS A C 1
ATOM 1546 O O . LYS A 1 199 ? -18.215 -7.902 43.139 1.00 95.94 199 LYS A O 1
ATOM 1551 N N . THR A 1 200 ? -17.683 -5.955 44.122 1.00 93.44 200 THR A N 1
ATOM 1552 C CA . THR A 1 200 ? -17.174 -6.519 45.375 1.00 93.44 200 THR A CA 1
ATOM 1553 C C . THR A 1 200 ? -18.205 -6.352 46.491 1.00 93.44 200 THR A C 1
ATOM 1555 O O . THR A 1 200 ? -19.088 -5.497 46.423 1.00 93.44 200 THR A O 1
ATOM 1558 N N . LYS A 1 201 ? -18.133 -7.195 47.528 1.00 83.56 201 LYS A N 1
ATOM 1559 C CA . LYS A 1 201 ? -18.936 -6.990 48.743 1.00 83.56 201 LYS A CA 1
ATOM 1560 C C . LYS A 1 201 ? -18.408 -5.755 49.482 1.00 83.56 201 LYS A C 1
ATOM 1562 O O . LYS A 1 201 ? -17.202 -5.526 49.500 1.00 83.56 201 LYS A O 1
ATOM 1567 N N . GLU A 1 202 ? -19.303 -4.964 50.068 1.00 68.50 202 GLU A N 1
ATOM 1568 C CA . GLU A 1 202 ? -18.922 -3.851 50.944 1.00 68.50 202 GLU A CA 1
ATOM 1569 C C . GLU A 1 202 ? -18.138 -4.404 52.147 1.00 68.50 202 GLU A C 1
ATOM 1571 O O . GLU A 1 202 ? -18.609 -5.329 52.812 1.00 68.50 202 GLU A O 1
ATOM 1576 N N . GLU A 1 203 ? -16.944 -3.873 52.427 1.00 57.06 203 GLU A N 1
ATOM 1577 C CA . GLU A 1 203 ? -16.252 -4.175 53.682 1.00 57.06 203 GLU A CA 1
ATOM 1578 C C . GLU A 1 203 ? -17.081 -3.616 54.844 1.00 57.06 203 GLU A C 1
ATOM 1580 O O . GLU A 1 203 ? -17.273 -2.404 54.970 1.00 57.06 203 GLU A O 1
ATOM 1585 N N . GLN A 1 204 ? -17.574 -4.497 55.716 1.00 45.25 204 GLN A N 1
ATOM 1586 C CA . GLN A 1 204 ? -18.113 -4.079 57.004 1.00 45.25 204 GLN A CA 1
ATOM 1587 C C . GLN A 1 204 ? -16.952 -3.572 57.866 1.00 45.25 204 GLN A C 1
ATOM 1589 O O . GLN A 1 204 ? -16.185 -4.363 58.413 1.00 45.25 204 GLN A O 1
ATOM 1594 N N . LYS A 1 205 ? -16.821 -2.250 58.028 1.00 45.12 205 LYS A N 1
ATOM 1595 C CA . LYS A 1 205 ? -16.011 -1.695 59.118 1.00 45.12 205 LYS A CA 1
ATOM 1596 C C . LYS A 1 205 ? -16.663 -2.090 60.445 1.00 45.12 205 LYS A C 1
ATOM 1598 O O . LYS A 1 205 ? -17.651 -1.489 60.856 1.00 45.12 205 LYS A O 1
ATOM 1603 N N . SER A 1 206 ? -16.105 -3.098 61.110 1.00 37.62 206 SER A N 1
ATOM 1604 C CA . SER A 1 206 ? -16.387 -3.395 62.515 1.00 37.62 206 SER A CA 1
ATOM 1605 C C . SER A 1 206 ? -15.911 -2.218 63.372 1.00 37.62 206 SER A C 1
ATOM 1607 O O . SER A 1 206 ? -14.717 -2.073 63.626 1.00 37.62 206 SER A O 1
ATOM 1609 N N . SER A 1 207 ? -16.829 -1.362 63.817 1.00 40.16 207 SER A N 1
ATOM 1610 C CA . SER A 1 207 ? -16.560 -0.391 64.877 1.00 40.16 207 SER A CA 1
ATOM 1611 C C . SER A 1 207 ? -16.538 -1.120 66.224 1.00 40.16 207 SER A C 1
ATOM 1613 O O . SER A 1 207 ? -17.591 -1.383 66.804 1.00 40.16 207 SER A O 1
ATOM 1615 N N . ALA A 1 208 ? -15.353 -1.467 66.724 1.00 38.84 208 ALA A N 1
ATOM 1616 C CA . ALA A 1 208 ? -15.193 -1.854 68.121 1.00 38.84 208 ALA A CA 1
ATOM 1617 C C . ALA A 1 208 ? -15.149 -0.577 68.974 1.00 38.84 208 ALA A C 1
ATOM 1619 O O . ALA A 1 208 ? -14.159 0.149 68.981 1.00 38.84 208 ALA A O 1
ATOM 1620 N N . THR A 1 209 ? -16.252 -0.274 69.655 1.00 38.94 209 THR A N 1
ATOM 1621 C CA . THR A 1 209 ? -16.309 0.773 70.679 1.00 38.94 209 THR A CA 1
ATOM 1622 C C . THR A 1 209 ? -15.694 0.217 71.964 1.00 38.94 209 THR A C 1
ATOM 1624 O O . THR A 1 209 ? -16.357 -0.516 72.697 1.00 38.94 209 THR A O 1
ATOM 1627 N N . GLU A 1 210 ? -14.433 0.543 72.252 1.00 39.06 210 GLU A N 1
ATOM 1628 C CA . GLU A 1 210 ? -13.837 0.299 73.571 1.00 39.06 210 GLU A CA 1
ATOM 1629 C C . GLU A 1 210 ? -14.519 1.200 74.613 1.00 39.06 210 GLU A C 1
ATOM 1631 O O . GLU A 1 210 ? -14.271 2.403 74.701 1.00 39.06 210 GLU A O 1
ATOM 1636 N N . LYS A 1 211 ? -15.410 0.615 75.422 1.00 39.56 211 LYS A N 1
ATOM 1637 C CA . LYS A 1 211 ? -15.832 1.205 76.696 1.00 39.56 211 LYS A CA 1
ATOM 1638 C C . LYS A 1 211 ? -14.717 0.977 77.711 1.00 39.56 211 LYS A C 1
ATOM 1640 O O . LYS A 1 211 ? -14.626 -0.102 78.290 1.00 39.56 211 LYS A O 1
ATOM 1645 N N . ASN A 1 212 ? -13.902 1.997 77.953 1.00 36.06 212 ASN A N 1
ATOM 1646 C CA . ASN A 1 212 ? -12.972 1.995 79.076 1.00 36.06 212 ASN A CA 1
ATOM 1647 C C . ASN A 1 212 ? -13.715 2.453 80.343 1.00 36.06 212 ASN A C 1
ATOM 1649 O O . ASN A 1 212 ? -13.856 3.644 80.615 1.00 36.06 212 ASN A O 1
ATOM 1653 N N . THR A 1 213 ? -14.263 1.496 81.091 1.00 39.88 213 THR A N 1
ATOM 1654 C CA . THR A 1 213 ? -14.707 1.699 82.477 1.00 39.88 213 THR A CA 1
ATOM 1655 C C . THR A 1 213 ? -13.491 1.633 83.392 1.00 39.88 213 THR A C 1
ATOM 1657 O O . THR A 1 213 ? -12.930 0.558 83.579 1.00 39.88 213 THR A O 1
ATOM 1660 N N . ALA A 1 214 ? -13.118 2.759 83.998 1.00 35.12 214 ALA A N 1
ATOM 1661 C CA . ALA A 1 214 ? -12.216 2.788 85.144 1.00 35.12 214 ALA A CA 1
ATOM 1662 C C . ALA A 1 214 ? -12.952 3.391 86.348 1.00 35.12 214 ALA A C 1
ATOM 1664 O O . ALA A 1 214 ? -13.198 4.593 86.417 1.00 35.12 214 ALA A O 1
ATOM 1665 N N . THR A 1 215 ? -13.315 2.518 87.287 1.00 36.91 215 THR A N 1
ATOM 1666 C CA . THR A 1 215 ? -13.709 2.839 88.665 1.00 36.91 215 THR A CA 1
ATOM 1667 C C . THR A 1 215 ? -12.654 2.263 89.598 1.00 36.91 215 THR A C 1
ATOM 1669 O O . THR A 1 215 ? -12.636 1.048 89.789 1.00 36.91 215 THR A O 1
ATOM 1672 N N . LYS A 1 216 ? -11.803 3.127 90.154 1.00 34.16 216 LYS A N 1
ATOM 1673 C CA . LYS A 1 216 ? -11.479 3.309 91.583 1.00 34.16 216 LYS A CA 1
ATOM 1674 C C . LYS A 1 216 ? -10.189 4.103 91.726 1.00 34.16 216 LYS A C 1
ATOM 1676 O O . LYS A 1 216 ? -9.210 3.748 91.040 1.00 34.16 216 LYS A O 1
#

Sequence (216 aa):
DGLAGNEDCGQMSAWYVMNALGFYNIAPGQNNFQIGMPIFDRATINLENGKKFVINSSGNATNSYYLQGMQLNGKPYNKLFLPYENLTNGGNWDVFIGKLPNKLYMQDLEKPVSAITDHQIAVDPYFVYQAKNFSKTMTVSTASVQDSVQIFYTLDGSTPTLQSKLYTQPITISNSTTIKILAAKNSMQSKVVTASFIKTKEEQKSSATEKNTATK

Foldseek 3Di:
DPDPDDCVVPPVVVVCVQVLLFWADPDPVDQKTFGFAHQDQKDWDQDPVRAIAIEGEPANDVQWGEWDFKDQQNHGDQARIDGNCSHNVHGYIYTYTGNDHPVVSNVRHHYDDDDDPPQDADFDKDKDWDDQEDAAKTWIDIGGPDPPKWKFKDWAPDETDPPHDTDPDIDMDGAWTKMWMWIDDDPHIHDIDIGTHHHDHDDPPPPDDDPDDDDD

Secondary structure (DSSP, 8-state):
---SS--TTTHHHHHHHHHHHTEE-SSTTSSEEEE----SSEEEEEPTTS-EEEEEEE---TT--EEEEEEETTEE--BSEEEHHHHHT-EEEEEEEESS--HHHHHTSBPPP-S--SS-BPPPPEEEES-SEESS-EEEEEE-SSTT-EEEEESBSPPP-TTSEE--SPEEE-S-EEEEEEEEETTEE-PPEEEEEEEPPPP-------------

Radius of gyration: 32.47 Å; chains: 1; bounding box: 65×38×118 Å